Protein AF-0000000080761837 (afdb_homodimer)

Foldseek 3Di:
DDFAAWDWDFDDDDQWKTKIKTKAAAFHKHPKDFAQAKKKKAWQDFAWKWKQAPVGIDIDGDDHGDMDIDGGGGIIMITHNDNGMTMMMMIGTHDD/DDFAAWDWDFDDDDQWKTKIKTKAAAFHKHPKDFAQAKKKKAWQDFAWKWKQAPVGIDIDGDDHGDMDIDGGGGIIMITHNDNGMTMMMMIGTHDD

pLDDT: mean 97.61, std 4.88, range [64.81, 99.0]

Secondary structure (DSSP, 8-state):
-PPPBPEEEEEEESSSEEEEEEEE-TT-B--SEE--SEEEEEESS-EEEEEEETTEEEEEEE-TT--EEE-TT-EEEEE--SSS-EEEEEEEE---/-PPPBPEEEEEEESSSEEEEEEEE-TT-B--SEE--SEEEEEESS-EEEEEEETTEEEEEEE-TT--EEE-TT-EEEEE--SSS-EEEEEEEE---

Radius of gyration: 17.51 Å; Cα contacts (8 Å, |Δi|>4): 539; chains: 2; bounding box: 38×60×35 Å

Organism: Bordetella avium (strain 197N) (NCBI:txid360910)

Nearest PDB structures (foldseek):
  2fqp-assembly2_C  TM=1.002E+00  e=1.600E-16  Bordetella pertussis Tohama I
  3lag-assembly1_A  TM=9.667E-01  e=2.309E-12  Rhodopseudomonas palustris CGA009
  2dct-assembly1_A  TM=7.726E-01  e=1.242E-06  Thermus thermophilus HB8
  7x85-assembly2_C  TM=7.727E-01  e=4.221E-06  Gallus gallus
  2q30-assembly1_A  TM=7.464E-01  e=2.351E-06  Oleidesulfovibrio alaskensis G20

Structure (mmCIF, N/CA/C/O backbone):
data_AF-0000000080761837-model_v1
#
loop_
_entity.id
_entity.type
_entity.pdbx_description
1 polymer 'Cupin type-2 domain-containing protein'
#
loop_
_atom_site.group_PDB
_atom_site.id
_atom_site.type_symbol
_atom_site.label_atom_id
_atom_site.label_alt_id
_atom_site.label_comp_id
_atom_site.label_asym_id
_atom_site.label_entity_id
_atom_site.label_seq_id
_atom_site.pdbx_PDB_ins_code
_atom_site.Cartn_x
_atom_site.Cartn_y
_atom_site.Cartn_z
_at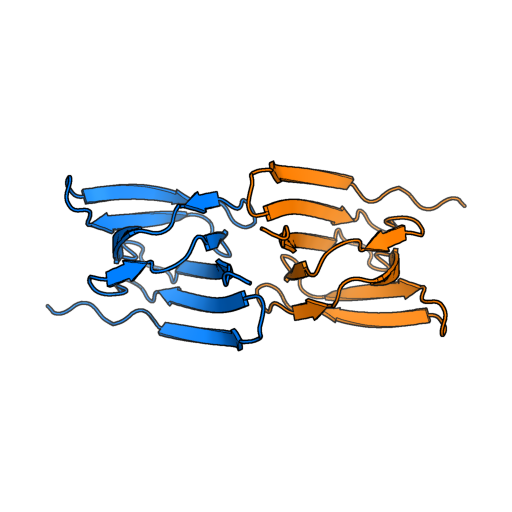om_site.occupancy
_atom_site.B_iso_or_equiv
_atom_site.auth_seq_id
_atom_site.auth_comp_id
_atom_site.auth_asym_id
_atom_site.auth_atom_id
_atom_site.pdbx_PDB_model_num
ATOM 1 N N . MET A 1 1 ? 4.805 32.656 1.783 1 65.44 1 MET A N 1
ATOM 2 C CA . MET A 1 1 ? 4.609 32.094 0.441 1 65.44 1 MET A CA 1
ATOM 3 C C . MET A 1 1 ? 3.672 30.906 0.468 1 65.44 1 MET A C 1
ATOM 5 O O . MET A 1 1 ? 3.619 30.172 1.46 1 65.44 1 MET A O 1
ATOM 9 N N . GLN A 1 2 ? 2.697 30.781 -0.424 1 89.69 2 GLN A N 1
ATOM 10 C CA . GLN A 1 2 ? 1.727 29.688 -0.453 1 89.69 2 GLN A CA 1
ATOM 11 C C . GLN A 1 2 ? 2.398 28.359 -0.8 1 89.69 2 GLN A C 1
ATOM 13 O O . GLN A 1 2 ? 3.238 28.297 -1.7 1 89.69 2 GLN A O 1
ATOM 18 N N . ARG A 1 3 ? 2.311 27.344 -0.041 1 95 3 ARG A N 1
ATOM 19 C CA . ARG A 1 3 ? 2.906 26.031 -0.315 1 95 3 ARG A CA 1
ATOM 20 C C . ARG A 1 3 ? 2.332 25.422 -1.591 1 95 3 ARG A C 1
ATOM 22 O O . ARG A 1 3 ? 1.131 25.531 -1.848 1 95 3 ARG A O 1
ATOM 29 N N . PRO A 1 4 ? 3.271 24.844 -2.387 1 97.94 4 PRO A N 1
ATOM 30 C CA . PRO A 1 4 ? 2.709 24.094 -3.512 1 97.94 4 PRO A CA 1
ATOM 31 C C . PRO A 1 4 ? 1.752 22.984 -3.066 1 97.94 4 PRO A C 1
ATOM 33 O O . PRO A 1 4 ? 1.787 22.562 -1.907 1 97.94 4 PRO A O 1
ATOM 36 N N . ALA A 1 5 ? 0.939 22.516 -3.996 1 98.62 5 ALA A N 1
ATOM 37 C CA . ALA A 1 5 ? -0.03 21.469 -3.682 1 98.62 5 ALA A CA 1
ATOM 38 C C . ALA A 1 5 ? 0.588 20.078 -3.844 1 98.62 5 ALA A C 1
ATOM 40 O O . ALA A 1 5 ? 1.343 19.828 -4.789 1 98.62 5 ALA A O 1
ATOM 41 N N . ALA A 1 6 ? 0.336 19.219 -2.877 1 98.88 6 ALA A N 1
ATOM 42 C CA . ALA A 1 6 ? 0.566 17.812 -3.143 1 98.88 6 ALA A CA 1
ATOM 43 C C . ALA A 1 6 ? -0.242 17.344 -4.348 1 98.88 6 ALA A C 1
ATOM 45 O O . ALA A 1 6 ? -1.302 17.891 -4.648 1 98.88 6 ALA A O 1
ATOM 46 N N . ILE A 1 7 ? 0.254 16.297 -5.008 1 98.88 7 ILE A N 1
ATOM 47 C CA . ILE A 1 7 ? -0.354 15.844 -6.258 1 98.88 7 ILE A CA 1
ATOM 48 C C . ILE A 1 7 ? -0.969 14.461 -6.066 1 98.88 7 ILE A C 1
ATOM 50 O O . ILE A 1 7 ? -0.25 13.47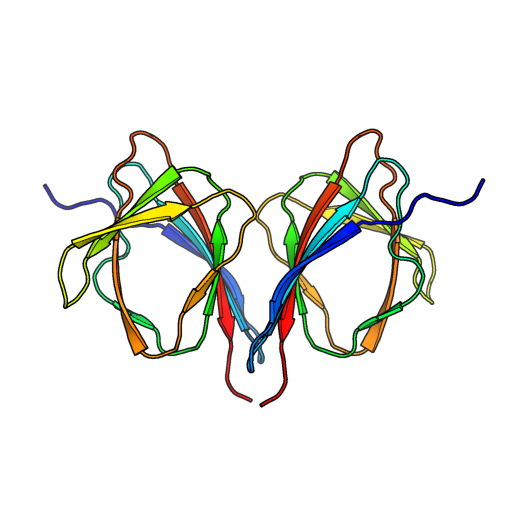7 -5.895 1 98.88 7 ILE A O 1
ATOM 54 N N . PRO A 1 8 ? -2.279 14.367 -6.043 1 98.88 8 PRO A N 1
ATOM 55 C CA . PRO A 1 8 ? -2.939 13.062 -5.969 1 98.88 8 PRO A CA 1
ATOM 56 C C . PRO A 1 8 ? -3.131 12.422 -7.34 1 98.88 8 PRO A C 1
ATOM 58 O O . PRO A 1 8 ? -3.457 13.109 -8.312 1 98.88 8 PRO A O 1
ATOM 61 N N . THR A 1 9 ? -2.846 11.195 -7.48 1 98.94 9 THR A N 1
ATOM 62 C CA . THR A 1 9 ? -3.201 10.367 -8.633 1 98.94 9 THR A CA 1
ATOM 63 C C . THR A 1 9 ? -3.992 9.141 -8.195 1 98.94 9 THR A C 1
ATOM 65 O O . THR A 1 9 ? -3.449 8.25 -7.539 1 98.94 9 THR A O 1
ATOM 68 N N . VAL A 1 10 ? -5.273 9.047 -8.578 1 98.94 10 VAL A N 1
ATOM 69 C CA . VAL A 1 10 ? -6.094 7.887 -8.258 1 98.94 10 VAL A CA 1
ATOM 70 C C . VAL A 1 10 ? -5.711 6.715 -9.156 1 98.94 10 VAL A C 1
ATOM 72 O O . VAL A 1 10 ? -5.824 6.805 -10.383 1 98.94 10 VAL A O 1
ATOM 75 N N . GLN A 1 11 ? -5.289 5.676 -8.5 1 98.94 11 GLN A N 1
ATOM 76 C CA . GLN A 1 11 ? -4.859 4.504 -9.258 1 98.94 11 GLN A CA 1
ATOM 77 C C . GLN A 1 11 ? -5.984 3.48 -9.383 1 98.94 11 GLN A C 1
ATOM 79 O O . GLN A 1 11 ? -6.074 2.764 -10.383 1 98.94 11 GLN A O 1
ATOM 84 N N . ILE A 1 12 ? -6.75 3.318 -8.336 1 98.88 12 ILE A N 1
ATOM 85 C CA . ILE A 1 12 ? -7.871 2.387 -8.281 1 98.88 12 ILE A CA 1
ATOM 86 C C . ILE A 1 12 ? -9.078 3.066 -7.645 1 98.88 12 ILE A C 1
ATOM 88 O O . ILE A 1 12 ? -8.945 3.775 -6.645 1 98.88 12 ILE A O 1
ATOM 92 N N . ASP A 1 13 ? -10.227 2.926 -8.172 1 98.81 13 ASP A N 1
ATOM 93 C CA . ASP A 1 13 ? -11.508 3.312 -7.598 1 98.81 13 ASP A CA 1
ATOM 94 C C . ASP A 1 13 ? -12.594 2.293 -7.941 1 98.81 13 ASP A C 1
ATOM 96 O O . ASP A 1 13 ? -13.133 2.307 -9.047 1 98.81 13 ASP A O 1
ATOM 100 N N . ASN A 1 14 ? -12.852 1.374 -6.961 1 97.94 14 ASN A N 1
ATOM 101 C CA . ASN A 1 14 ? -13.875 0.357 -7.164 1 97.94 14 ASN A CA 1
ATOM 102 C C . ASN A 1 14 ? -14.82 0.258 -5.969 1 97.94 14 ASN A C 1
ATOM 104 O O . ASN A 1 14 ? -14.891 1.181 -5.152 1 97.94 14 ASN A O 1
ATOM 108 N N . GLU A 1 15 ? -15.594 -0.731 -5.879 1 96.31 15 GLU A N 1
ATOM 109 C CA . GLU A 1 15 ? -16.625 -0.836 -4.852 1 96.31 15 GLU A CA 1
ATOM 110 C C . GLU A 1 15 ? -16.016 -1.033 -3.469 1 96.31 15 GLU A C 1
ATOM 112 O O . GLU A 1 15 ? -16.672 -0.796 -2.451 1 96.31 15 GLU A O 1
ATOM 117 N N . HIS A 1 16 ? -14.742 -1.367 -3.385 1 97.12 16 HIS A N 1
ATOM 118 C CA . HIS A 1 16 ? -14.164 -1.762 -2.107 1 97.12 16 HIS A CA 1
ATOM 119 C C . HIS A 1 16 ? -13.188 -0.707 -1.597 1 97.12 16 HIS A C 1
ATOM 121 O O . HIS A 1 16 ? -13.062 -0.505 -0.386 1 97.12 16 HIS A O 1
ATOM 127 N N . VAL A 1 17 ? -12.484 -0.026 -2.621 1 98.56 17 VAL A N 1
ATOM 128 C CA . VAL A 1 17 ? -11.414 0.863 -2.174 1 98.56 17 VAL A CA 1
ATOM 129 C C . VAL A 1 17 ? -11.273 2.035 -3.143 1 98.56 17 VAL A C 1
ATOM 131 O O . VAL A 1 17 ? -11.688 1.942 -4.301 1 98.56 17 VAL A O 1
ATOM 134 N N . THR A 1 18 ? -10.742 3.072 -2.676 1 98.88 18 THR A N 1
ATOM 135 C CA . THR A 1 18 ? -10.047 4.078 -3.469 1 98.88 18 THR A CA 1
ATOM 136 C C . THR A 1 18 ? -8.562 4.102 -3.125 1 98.88 18 THR A C 1
ATOM 138 O O . THR A 1 18 ? -8.188 4.238 -1.958 1 98.88 18 THR A O 1
ATOM 141 N N . VAL A 1 19 ? -7.695 3.898 -4.137 1 99 19 VAL A N 1
ATOM 142 C CA . VAL A 1 19 ? -6.25 3.912 -3.957 1 99 19 VAL A CA 1
ATOM 143 C C . VAL A 1 19 ? -5.652 5.129 -4.66 1 99 19 VAL A C 1
ATOM 145 O O . VAL A 1 19 ? -5.805 5.289 -5.875 1 99 19 VAL A O 1
ATOM 148 N N . THR A 1 20 ? -4.973 5.961 -3.912 1 99 20 THR A N 1
ATOM 149 C CA . THR A 1 20 ? -4.422 7.207 -4.434 1 99 20 THR A CA 1
ATOM 150 C C . THR A 1 20 ? -2.928 7.301 -4.141 1 99 20 THR A C 1
ATOM 152 O O . THR A 1 20 ? -2.496 7.09 -3.006 1 99 20 THR A O 1
ATOM 155 N N . GLU A 1 21 ? -2.113 7.5 -5.152 1 99 21 GLU A N 1
ATOM 156 C CA . GLU A 1 21 ? -0.735 7.93 -4.93 1 99 21 GLU A CA 1
ATOM 157 C C . GLU A 1 21 ? -0.66 9.43 -4.652 1 99 21 GLU A C 1
ATOM 159 O O . GLU A 1 21 ? -1.221 10.227 -5.402 1 99 21 GLU A O 1
ATOM 164 N N . TRP A 1 22 ? -0.032 9.789 -3.576 1 98.94 22 TRP A N 1
ATOM 165 C CA . TRP A 1 22 ? 0.23 11.188 -3.24 1 98.94 22 TRP A CA 1
ATOM 166 C C . TRP A 1 22 ? 1.712 11.516 -3.391 1 98.94 22 TRP A C 1
ATOM 168 O O . TRP A 1 22 ? 2.562 10.867 -2.771 1 98.94 22 TRP A O 1
ATOM 178 N N . ARG A 1 23 ? 2.012 12.438 -4.199 1 98.94 23 ARG A N 1
ATOM 179 C CA . ARG A 1 23 ? 3.365 12.961 -4.348 1 98.94 23 ARG A CA 1
ATOM 180 C C . ARG A 1 23 ? 3.467 14.375 -3.781 1 98.94 23 ARG A C 1
ATOM 182 O O . ARG A 1 23 ? 2.641 15.234 -4.094 1 98.94 23 ARG A O 1
ATOM 189 N N . PHE A 1 24 ? 4.383 14.57 -2.955 1 98.88 24 PHE A N 1
ATOM 190 C CA . PHE A 1 24 ? 4.656 15.867 -2.34 1 98.88 24 PHE A CA 1
ATOM 191 C C . PHE A 1 24 ? 5.984 16.438 -2.83 1 98.88 24 PHE A C 1
ATOM 193 O O . PHE A 1 24 ? 7.047 16.062 -2.326 1 98.88 24 PHE A O 1
ATOM 200 N N . PRO A 1 25 ? 5.953 17.312 -3.867 1 98.75 25 PRO A N 1
ATOM 201 C CA . PRO A 1 25 ? 7.188 18.062 -4.094 1 98.75 25 PRO A CA 1
ATOM 202 C C . PRO A 1 25 ? 7.691 18.766 -2.828 1 98.75 25 PRO A C 1
ATOM 204 O O . PRO A 1 25 ? 6.965 18.844 -1.837 1 98.75 25 PRO A O 1
ATOM 207 N N . PRO A 1 26 ? 8.992 19.172 -2.846 1 98.62 26 PRO A N 1
ATOM 208 C CA . PRO A 1 26 ? 9.5 19.875 -1.666 1 98.62 26 PRO A CA 1
ATOM 209 C C . PRO A 1 26 ? 8.602 21.031 -1.229 1 98.62 26 PRO A C 1
ATOM 211 O O . PRO A 1 26 ? 8.25 21.891 -2.045 1 98.62 26 PRO A O 1
ATOM 214 N N . GLY A 1 27 ? 8.156 20.953 0.004 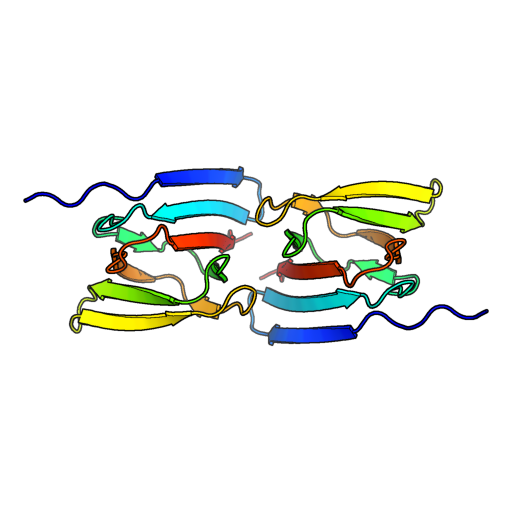1 98.56 27 GLY A N 1
ATOM 215 C CA . GLY A 1 27 ? 7.367 22.031 0.58 1 98.56 27 GLY A CA 1
ATOM 216 C C . GLY A 1 27 ? 5.879 21.875 0.333 1 98.56 27 GLY A C 1
ATOM 217 O O . GLY A 1 27 ? 5.074 22.641 0.872 1 98.56 27 GLY A O 1
ATOM 218 N N . ALA A 1 28 ? 5.461 20.859 -0.439 1 98.88 28 ALA A N 1
ATOM 219 C CA . ALA A 1 28 ? 4.066 20.734 -0.848 1 98.88 28 ALA A CA 1
ATOM 220 C C . ALA A 1 28 ? 3.199 20.25 0.31 1 98.88 28 ALA A C 1
ATOM 222 O O . ALA A 1 28 ? 3.703 19.641 1.257 1 98.88 28 ALA A O 1
ATOM 223 N N . GLU A 1 29 ? 1.925 20.484 0.162 1 98.88 29 GLU A N 1
ATOM 224 C CA . GLU A 1 29 ? 0.975 20.094 1.199 1 98.88 29 GLU A CA 1
ATOM 225 C C . GLU A 1 29 ? -0.333 19.594 0.59 1 98.88 29 GLU A C 1
ATOM 227 O O . GLU A 1 29 ? -0.631 19.875 -0.572 1 98.88 29 GLU A O 1
ATOM 232 N N . THR A 1 30 ? -1.196 18.875 1.378 1 98.75 30 THR A N 1
ATOM 233 C CA . THR A 1 30 ? -2.506 18.406 0.935 1 98.75 30 THR A CA 1
ATOM 234 C C . THR A 1 30 ? -3.551 19.516 1.082 1 98.75 30 THR A C 1
ATOM 236 O O . THR A 1 30 ? -4.602 19.469 0.441 1 98.75 30 THR A O 1
ATOM 239 N N . GLY A 1 31 ? -3.232 20.516 1.956 1 98.44 31 GLY A N 1
ATOM 240 C CA . GLY A 1 31 ? -4.305 21.344 2.494 1 98.44 31 GLY A CA 1
ATOM 241 C C . GLY A 1 31 ? -5.145 20.625 3.533 1 98.44 31 GLY A C 1
ATOM 242 O O . GLY A 1 31 ? -5.16 19.391 3.58 1 98.44 31 GLY A O 1
ATOM 243 N N . TRP A 1 32 ? -5.793 21.406 4.395 1 98.5 32 TRP A N 1
ATOM 244 C CA . TRP A 1 32 ? -6.629 20.828 5.445 1 98.5 32 TRP A CA 1
ATOM 245 C C . TRP A 1 32 ? -7.758 20 4.844 1 98.5 32 TRP A C 1
ATOM 247 O O . TRP A 1 32 ? -8.438 20.438 3.916 1 98.5 32 TRP A O 1
ATOM 257 N N . HIS A 1 33 ? -7.965 18.812 5.402 1 98.56 33 HIS A N 1
ATOM 258 C CA . HIS A 1 33 ? -9.039 17.922 4.984 1 98.56 33 HIS A CA 1
ATOM 259 C C . HIS A 1 33 ? -9.391 16.938 6.09 1 98.56 33 HIS A C 1
ATOM 261 O O . HIS A 1 33 ? -8.672 16.828 7.082 1 98.56 33 HIS A O 1
ATOM 267 N N . ARG A 1 34 ? -10.547 16.25 5.887 1 98.56 34 ARG A N 1
ATOM 268 C CA . ARG A 1 34 ? -11.016 15.195 6.781 1 98.56 34 ARG A CA 1
ATOM 269 C C . ARG A 1 34 ? -11.219 13.883 6.027 1 98.56 34 ARG A C 1
ATOM 271 O O . ARG A 1 34 ? -11.812 13.867 4.953 1 98.56 34 ARG A O 1
ATOM 278 N N . HIS A 1 35 ? -10.664 12.766 6.66 1 98.38 35 HIS A N 1
ATOM 279 C CA . HIS A 1 35 ? -10.836 11.453 6.047 1 98.38 35 HIS A CA 1
ATOM 280 C C . HIS A 1 35 ? -12.219 10.883 6.34 1 98.38 35 HIS A C 1
ATOM 282 O O . HIS A 1 35 ? -12.594 10.727 7.504 1 98.38 35 HIS A O 1
ATOM 288 N N . GLY A 1 36 ? -12.859 10.5 5.316 1 97.94 36 GLY A N 1
ATOM 289 C CA . GLY A 1 36 ? -14.211 9.992 5.453 1 97.94 36 GLY A CA 1
ATOM 290 C C . GLY A 1 36 ? -14.273 8.477 5.574 1 97.94 36 GLY A C 1
ATOM 291 O O . GLY A 1 36 ? -15.352 7.902 5.691 1 97.94 36 GLY A O 1
ATOM 292 N N . MET A 1 37 ? -13.164 7.781 5.531 1 97.88 37 MET A N 1
ATOM 293 C CA . MET A 1 37 ? -13.047 6.328 5.562 1 97.88 37 MET A CA 1
ATOM 294 C C . MET A 1 37 ? -11.828 5.898 6.363 1 97.88 37 MET A C 1
ATOM 296 O O . MET A 1 37 ? -10.883 6.672 6.527 1 97.88 37 MET A O 1
ATOM 300 N N . HIS A 1 38 ? -11.938 4.691 6.918 1 98.06 38 HIS A N 1
ATOM 301 C CA . HIS A 1 38 ? -10.703 4.062 7.359 1 98.06 38 HIS A CA 1
ATOM 302 C C . HIS A 1 38 ? -9.695 3.963 6.219 1 98.06 38 HIS A C 1
ATOM 304 O O . HIS A 1 38 ? -10.078 3.773 5.062 1 98.06 38 HIS A O 1
ATOM 310 N N . TYR A 1 39 ? -8.352 4.125 6.562 1 98.75 39 TYR A N 1
ATOM 311 C CA . TYR A 1 39 ? -7.418 4.07 5.445 1 98.75 39 TYR A CA 1
ATOM 312 C C . TYR A 1 39 ? -6.07 3.521 5.891 1 98.75 39 TYR A C 1
ATOM 314 O O . TYR A 1 39 ? -5.738 3.557 7.078 1 98.75 39 TYR A O 1
ATOM 322 N N . VAL A 1 40 ? -5.367 2.977 4.996 1 98.94 40 VAL A N 1
ATOM 323 C CA . VAL A 1 40 ? -4 2.49 5.129 1 98.94 40 VAL A CA 1
ATOM 324 C C . VAL A 1 40 ? -3.064 3.342 4.273 1 98.94 40 VAL A C 1
ATOM 326 O O . VAL A 1 40 ? -3.404 3.703 3.143 1 98.94 40 VAL A O 1
ATOM 329 N N . VAL A 1 41 ? -1.893 3.715 4.793 1 98.94 41 VAL A N 1
ATOM 330 C CA . VAL A 1 41 ? -0.86 4.402 4.027 1 98.94 41 VAL A CA 1
ATOM 331 C C . VAL A 1 41 ? 0.364 3.502 3.881 1 98.94 41 VAL A C 1
ATOM 333 O O . VAL A 1 41 ? 0.812 2.891 4.855 1 98.94 41 VAL A O 1
ATOM 336 N N . VAL A 1 42 ? 0.804 3.354 2.686 1 99 42 VAL A N 1
ATOM 337 C CA . VAL A 1 42 ? 2.057 2.658 2.406 1 99 42 VAL A CA 1
ATOM 338 C C . VAL A 1 42 ? 3.094 3.65 1.888 1 99 42 VAL A C 1
ATOM 340 O O . VAL A 1 42 ? 3.062 4.035 0.717 1 99 42 VAL A O 1
ATOM 343 N N . PRO A 1 43 ? 4.059 4.027 2.715 1 99 43 PRO A N 1
ATOM 344 C CA . PRO A 1 43 ? 5.086 4.977 2.27 1 99 43 PRO A CA 1
ATOM 345 C C . PRO A 1 43 ? 5.957 4.414 1.146 1 99 43 PRO A C 1
ATOM 347 O O . PRO A 1 43 ? 6.324 3.238 1.175 1 99 43 PRO A O 1
ATOM 350 N N . GLN A 1 44 ? 6.242 5.23 0.14 1 98.94 44 GLN A N 1
ATOM 351 C CA . GLN A 1 44 ? 7.164 4.902 -0.941 1 98.94 44 GLN A CA 1
ATOM 352 C C . GLN A 1 44 ? 8.484 5.648 -0.782 1 98.94 44 GLN A C 1
ATOM 354 O O . GLN A 1 44 ? 9.422 5.441 -1.56 1 98.94 44 GLN A O 1
ATOM 359 N N . THR A 1 45 ? 8.555 6.523 0.078 1 98.81 45 THR A N 1
ATOM 360 C CA . THR A 1 45 ? 9.734 7.285 0.474 1 98.81 45 THR A CA 1
ATOM 361 C C . THR A 1 45 ? 9.977 7.168 1.977 1 98.81 45 THR A C 1
ATOM 363 O O . THR A 1 45 ? 9.031 7.223 2.77 1 98.81 45 THR A O 1
ATOM 366 N N . THR A 1 46 ? 11.266 6.938 2.369 1 98.81 46 THR A N 1
ATOM 367 C CA . THR A 1 46 ? 11.633 7.016 3.777 1 98.81 46 THR A CA 1
ATOM 368 C C . THR A 1 46 ? 12 8.445 4.164 1 98.81 46 THR A C 1
ATOM 370 O O . THR A 1 46 ? 12.781 9.102 3.475 1 98.81 46 THR A O 1
ATOM 373 N N . GLY A 1 47 ? 11.391 8.961 5.164 1 98.44 47 GLY A N 1
ATOM 374 C CA . GLY A 1 47 ? 11.625 10.32 5.613 1 98.44 47 GLY A CA 1
ATOM 375 C C . GLY A 1 47 ? 10.508 10.859 6.488 1 98.44 47 GLY A C 1
ATOM 376 O O . GLY A 1 47 ? 9.68 10.102 6.996 1 98.44 47 GLY A O 1
ATOM 377 N N . LYS A 1 48 ? 10.531 12.133 6.68 1 98.5 48 LYS A N 1
ATOM 378 C CA . LYS A 1 48 ? 9.578 12.758 7.598 1 98.5 48 LYS A CA 1
ATOM 379 C C . LYS A 1 48 ? 8.516 13.547 6.844 1 98.5 48 LYS A C 1
ATOM 381 O O . LYS A 1 48 ? 8.797 14.133 5.797 1 98.5 48 LYS A O 1
ATOM 386 N N . LEU A 1 49 ? 7.355 13.562 7.395 1 98.88 49 LEU A N 1
ATOM 387 C CA . LEU A 1 49 ? 6.289 14.5 7.043 1 98.88 49 LEU A CA 1
ATOM 388 C C . LEU A 1 49 ? 5.859 15.312 8.258 1 98.88 49 LEU A C 1
ATOM 390 O O . LEU A 1 49 ? 6.02 14.867 9.398 1 98.88 49 LEU A O 1
ATOM 394 N N . LEU A 1 50 ? 5.438 16.5 7.988 1 98.81 50 LEU A N 1
ATOM 395 C CA . LEU A 1 50 ? 4.801 17.312 9.016 1 98.81 50 LEU A CA 1
ATOM 396 C C . LEU A 1 50 ? 3.281 17.234 8.906 1 98.81 50 LEU A C 1
ATOM 398 O O . LEU A 1 50 ? 2.732 17.328 7.805 1 98.81 50 LEU A O 1
ATOM 402 N N . LEU A 1 51 ? 2.639 17 10.023 1 98.75 51 LEU A N 1
ATOM 403 C CA . LEU A 1 51 ? 1.182 16.984 10.078 1 98.75 51 LEU A CA 1
ATOM 404 C C . LEU A 1 51 ? 0.648 18.141 10.914 1 98.75 51 LEU A C 1
ATOM 406 O O . LEU A 1 51 ? 0.943 18.234 12.109 1 98.75 51 LEU A O 1
ATOM 410 N N . ASP A 1 52 ? -0.115 19.031 10.312 1 98.62 52 ASP A N 1
ATOM 411 C CA . ASP A 1 52 ? -0.953 19.953 11.078 1 98.62 52 ASP A CA 1
ATOM 412 C C . ASP A 1 52 ? -2.254 19.281 11.508 1 98.62 52 ASP A C 1
ATOM 414 O O . ASP A 1 52 ? -3.033 18.828 10.664 1 98.62 52 ASP A O 1
ATOM 418 N N . THR A 1 53 ? -2.408 19.188 12.828 1 98.44 53 THR A N 1
ATOM 419 C CA . THR A 1 53 ? -3.605 18.562 13.383 1 98.44 53 THR A CA 1
ATOM 420 C C . THR A 1 53 ? -4.34 19.531 14.305 1 98.44 53 THR A C 1
ATOM 422 O O . THR A 1 53 ? -3.793 20.578 14.68 1 98.44 53 THR A O 1
ATOM 425 N N . PRO A 1 54 ? -5.641 19.219 14.695 1 97.94 54 PRO A N 1
ATOM 426 C CA . PRO A 1 54 ? -6.348 20.078 15.648 1 97.94 54 PRO A CA 1
ATOM 427 C C . PRO A 1 54 ? -5.605 20.219 16.969 1 97.94 54 PRO A C 1
ATOM 429 O O . PRO A 1 54 ? -5.742 21.25 17.656 1 97.94 54 PRO A O 1
ATOM 432 N N . GLU A 1 55 ? -4.762 19.312 17.297 1 97.62 55 GLU A N 1
ATOM 433 C CA . GLU A 1 55 ? -4.035 19.328 18.562 1 97.62 55 GLU A CA 1
ATOM 434 C C . GLU A 1 55 ? -2.67 19.984 18.406 1 97.62 55 GLU A C 1
ATOM 436 O O . GLU A 1 55 ? -1.944 20.156 19.391 1 97.62 55 GLU A O 1
ATOM 441 N N . GLY A 1 56 ? -2.268 20.375 17.234 1 98.25 56 GLY A N 1
ATOM 442 C CA . GLY A 1 56 ? -0.969 20.969 16.953 1 98.25 56 GLY A CA 1
ATOM 443 C C . GLY A 1 56 ? -0.199 20.234 15.867 1 98.25 56 GLY A C 1
ATOM 444 O O . GLY A 1 56 ? -0.683 19.25 15.312 1 98.25 56 GLY A O 1
ATOM 445 N N . GLN A 1 57 ? 0.907 20.781 15.609 1 98.19 57 GLN A N 1
ATOM 446 C CA . GLN A 1 57 ? 1.749 20.203 14.57 1 98.19 57 GLN A CA 1
ATOM 447 C C . GLN A 1 57 ? 2.627 19.094 15.133 1 98.19 57 GLN A C 1
ATOM 449 O O . GLN A 1 57 ? 3.201 19.234 16.219 1 98.19 57 GLN A O 1
ATOM 454 N N . ARG A 1 58 ? 2.783 17.969 14.383 1 97.75 58 ARG A N 1
ATOM 455 C CA . ARG A 1 58 ? 3.701 16.906 14.773 1 97.75 58 ARG A CA 1
ATOM 456 C C . ARG A 1 58 ? 4.43 16.328 13.562 1 97.75 58 ARG A C 1
ATOM 458 O O . ARG A 1 58 ? 3.973 16.5 12.43 1 97.75 58 ARG A O 1
ATOM 465 N N . GLU A 1 59 ? 5.527 15.688 13.906 1 98.25 59 GLU A N 1
ATOM 466 C CA . GLU A 1 59 ? 6.293 15.008 12.867 1 98.25 59 GLU A CA 1
ATOM 467 C C . GLU A 1 59 ? 5.926 13.523 12.789 1 98.25 59 GLU A C 1
ATOM 469 O O . GLU A 1 59 ? 5.719 12.883 13.82 1 98.25 59 GLU A O 1
ATOM 474 N N . SER A 1 60 ? 5.832 13.039 11.602 1 98.38 60 SER A N 1
ATOM 475 C CA . SER A 1 60 ? 5.613 11.617 11.344 1 98.38 60 SER A CA 1
ATOM 476 C C . SER A 1 60 ? 6.762 11.016 10.547 1 98.38 60 SER A C 1
ATOM 478 O O . SER A 1 60 ? 6.922 11.305 9.359 1 98.38 60 SER A O 1
ATOM 480 N N . GLN A 1 61 ? 7.598 10.195 11.211 1 98.62 61 GLN A N 1
ATOM 481 C CA . GLN A 1 61 ? 8.664 9.492 10.516 1 98.62 61 GLN A CA 1
ATOM 482 C C . GLN A 1 61 ? 8.148 8.211 9.859 1 98.62 61 GLN A C 1
ATOM 484 O O . GLN A 1 61 ? 7.602 7.34 10.539 1 98.62 61 GLN A O 1
ATOM 489 N N . LEU A 1 62 ? 8.367 8.156 8.547 1 98.81 62 LEU A N 1
ATOM 490 C CA . LEU A 1 62 ? 7.828 7.031 7.801 1 98.81 62 LEU A CA 1
ATOM 491 C C . LEU A 1 62 ? 8.938 6.27 7.086 1 98.81 62 LEU A C 1
ATOM 493 O O . LEU A 1 62 ? 9.961 6.852 6.719 1 98.81 62 LEU A O 1
ATOM 497 N N . THR A 1 63 ? 8.758 5.039 6.965 1 98.88 63 THR A N 1
ATOM 498 C CA . THR A 1 63 ? 9.703 4.148 6.309 1 98.88 63 THR A CA 1
ATOM 499 C C . THR A 1 63 ? 9.07 3.469 5.102 1 98.88 63 THR A C 1
ATOM 501 O O . THR A 1 63 ? 7.945 2.967 5.184 1 98.88 63 THR A O 1
ATOM 504 N N . THR A 1 64 ? 9.828 3.516 3.953 1 98.88 64 THR A N 1
ATOM 505 C CA . THR A 1 64 ? 9.359 2.875 2.73 1 98.88 64 THR A CA 1
ATOM 506 C C . THR A 1 64 ? 8.891 1.45 3.012 1 98.88 64 THR A C 1
ATOM 508 O O . THR A 1 64 ? 9.602 0.669 3.645 1 98.88 64 THR A O 1
ATOM 511 N N . GLY A 1 65 ? 7.637 1.149 2.645 1 98.88 65 GLY A N 1
ATOM 512 C CA . GLY A 1 65 ? 7.109 -0.204 2.689 1 98.88 65 GLY A CA 1
ATOM 513 C C . GLY A 1 65 ? 6.516 -0.57 4.035 1 98.88 65 GLY A C 1
ATOM 514 O O . GLY A 1 65 ? 5.898 -1.628 4.184 1 98.88 65 GLY A O 1
ATOM 515 N N . ILE A 1 66 ? 6.727 0.25 5.059 1 98.94 66 ILE A N 1
ATOM 516 C CA . ILE A 1 66 ? 6.117 -0.004 6.359 1 98.94 66 ILE A CA 1
ATOM 517 C C . ILE A 1 66 ? 4.797 0.753 6.465 1 98.94 66 ILE A C 1
ATOM 519 O O . ILE A 1 66 ? 4.785 1.974 6.645 1 98.94 66 ILE A O 1
ATOM 523 N N . ALA A 1 67 ? 3.727 -0.013 6.445 1 98.94 67 ALA A N 1
ATOM 524 C CA . ALA A 1 67 ? 2.385 0.562 6.387 1 98.94 67 ALA A CA 1
ATOM 525 C C . ALA A 1 67 ? 1.923 1.021 7.77 1 98.94 67 ALA A C 1
ATOM 527 O O . ALA A 1 67 ? 2.393 0.51 8.789 1 98.94 67 ALA A O 1
ATOM 528 N N . TYR A 1 68 ? 1.039 2.006 7.77 1 98.88 68 TYR A N 1
ATOM 529 C CA . TYR A 1 68 ? 0.297 2.361 8.977 1 98.88 68 TYR A CA 1
ATOM 530 C C . TYR A 1 68 ? -1.162 2.658 8.648 1 98.88 68 TYR A C 1
ATOM 532 O O . TYR A 1 68 ? -1.526 2.801 7.48 1 98.88 68 TYR A O 1
ATOM 540 N N . THR A 1 69 ? -2.053 2.668 9.633 1 98.75 69 THR A N 1
ATOM 541 C CA . THR A 1 69 ? -3.479 2.891 9.422 1 98.75 69 THR A CA 1
ATOM 542 C C . THR A 1 69 ? -3.998 3.977 10.367 1 98.75 69 THR A C 1
ATOM 544 O O . THR A 1 69 ? -3.393 4.246 11.406 1 98.75 69 THR A O 1
ATOM 547 N N . ARG A 1 70 ? -5.012 4.641 9.922 1 97.81 70 ARG A N 1
ATOM 548 C CA . ARG A 1 70 ? -5.73 5.625 10.727 1 97.81 70 ARG A CA 1
ATOM 549 C C . ARG A 1 70 ? -7.238 5.473 10.555 1 97.81 70 ARG A C 1
ATOM 551 O O . ARG A 1 70 ? -7.707 4.992 9.523 1 97.81 70 ARG A O 1
ATOM 558 N N . PRO A 1 71 ? -7.938 5.863 11.539 1 97.62 71 PRO A N 1
ATOM 559 C CA . PRO A 1 71 ? -9.391 5.688 11.477 1 97.62 71 PRO A CA 1
ATOM 560 C C . PRO A 1 71 ? -10.086 6.777 10.656 1 97.62 71 PRO A C 1
ATOM 562 O O . PRO A 1 71 ? -9.492 7.824 10.391 1 97.62 71 PRO A O 1
ATOM 565 N N . GLU A 1 72 ? -11.305 6.449 10.273 1 97.56 72 GLU A N 1
ATOM 566 C CA . GLU A 1 72 ? -12.211 7.469 9.742 1 97.56 72 GLU A CA 1
ATOM 567 C C . GLU A 1 72 ? -12.297 8.664 10.688 1 97.56 72 GLU A C 1
ATOM 569 O O . GLU A 1 72 ? -12.281 8.508 11.906 1 97.56 72 GLU A O 1
ATOM 574 N N . GLY A 1 73 ? -12.359 9.891 10.102 1 98.19 73 GLY A N 1
ATOM 575 C CA . GLY A 1 73 ? -12.578 11.094 10.891 1 98.19 73 GLY A CA 1
ATOM 576 C C . GLY A 1 73 ? -11.32 11.914 11.102 1 98.19 73 GLY A C 1
ATOM 577 O O . GLY A 1 73 ? -11.383 13.078 11.5 1 98.19 73 GLY A O 1
ATOM 578 N N . VAL A 1 74 ? -10.156 11.336 10.852 1 98.19 74 VAL A N 1
ATOM 579 C CA . VAL A 1 74 ? -8.898 12.055 11.016 1 98.19 74 VAL A CA 1
ATOM 580 C C . VAL A 1 74 ? -8.938 13.352 10.203 1 98.19 74 VAL A C 1
ATOM 582 O O . VAL A 1 74 ? -9.375 13.352 9.047 1 98.19 74 VAL A O 1
ATOM 585 N N . GLU A 1 75 ? -8.586 14.422 10.805 1 98.56 75 GLU A N 1
ATOM 586 C CA . GLU A 1 75 ? -8.477 15.734 10.18 1 98.56 75 GLU A CA 1
ATOM 587 C C . GLU A 1 75 ? -7.059 16.281 10.289 1 98.56 75 GLU A C 1
ATOM 589 O O . GLU A 1 75 ? -6.5 16.359 11.383 1 98.56 75 GLU A O 1
ATOM 594 N N . HIS A 1 76 ? -6.484 16.672 9.086 1 98.81 76 HIS A N 1
ATOM 595 C CA . HIS A 1 76 ? -5.113 17.172 9.141 1 98.81 76 HIS A CA 1
ATOM 596 C C . HIS A 1 76 ? -4.723 17.844 7.828 1 98.81 76 HIS A C 1
ATOM 598 O O . HIS A 1 76 ? -5.469 17.781 6.848 1 98.81 76 HIS A O 1
ATOM 604 N N . ASN A 1 77 ? -3.699 18.578 7.879 1 98.81 77 ASN A N 1
ATOM 605 C CA . ASN A 1 77 ? -2.879 18.969 6.738 1 98.81 77 ASN A CA 1
ATOM 606 C C . ASN A 1 77 ? -1.529 18.25 6.75 1 98.81 77 ASN A C 1
ATOM 608 O O . ASN A 1 77 ? -0.836 18.234 7.766 1 98.81 77 ASN A O 1
ATOM 612 N N . VAL A 1 78 ? -1.139 17.594 5.703 1 98.94 78 VAL A N 1
ATOM 613 C CA . VAL A 1 78 ? 0.127 16.875 5.578 1 98.94 78 VAL A CA 1
ATOM 614 C C . VAL A 1 78 ? 1.105 17.703 4.746 1 98.94 78 VAL A C 1
ATOM 616 O O . VAL A 1 78 ? 0.77 18.156 3.648 1 98.94 78 VAL A O 1
ATOM 619 N N . ILE A 1 79 ? 2.312 17.891 5.203 1 98.88 79 ILE A N 1
ATOM 620 C CA . ILE A 1 79 ? 3.295 18.766 4.574 1 98.88 79 ILE A CA 1
ATOM 621 C C . ILE A 1 79 ? 4.617 18.031 4.41 1 98.88 79 ILE A C 1
ATOM 623 O O . ILE A 1 79 ? 5.074 17.344 5.332 1 98.88 79 ILE A O 1
ATOM 627 N N . ASN A 1 80 ? 5.281 18.188 3.199 1 98.88 80 ASN A N 1
ATOM 628 C CA . ASN A 1 80 ? 6.641 17.703 2.996 1 98.88 80 ASN A CA 1
ATOM 629 C C . ASN A 1 80 ? 7.676 18.766 3.357 1 98.88 80 ASN A C 1
ATOM 631 O O . ASN A 1 80 ? 7.887 19.719 2.6 1 98.88 80 ASN A O 1
ATOM 635 N N . PRO A 1 81 ? 8.297 18.578 4.469 1 98.5 81 PRO A N 1
ATOM 636 C CA . PRO A 1 81 ? 9.273 19.594 4.855 1 98.5 81 PRO A CA 1
ATOM 637 C C . PRO A 1 81 ? 10.648 19.359 4.25 1 98.5 81 PRO A C 1
ATOM 639 O O . PRO A 1 81 ? 11.602 20.078 4.562 1 98.5 81 PRO A O 1
ATOM 642 N N . ASN A 1 82 ? 10.797 18.312 3.471 1 98.25 82 ASN A N 1
ATOM 643 C CA . ASN A 1 82 ? 12.102 17.891 2.963 1 98.25 82 ASN A CA 1
ATOM 644 C C . ASN A 1 82 ? 12.484 18.672 1.705 1 98.25 82 ASN A C 1
ATOM 646 O O . ASN A 1 82 ? 11.641 19.344 1.102 1 98.25 82 ASN A O 1
ATOM 650 N N . ASP A 1 83 ? 13.727 18.484 1.326 1 98.19 83 ASP A N 1
ATOM 651 C CA . ASP A 1 83 ? 14.227 19.125 0.109 1 98.19 83 ASP A CA 1
ATOM 652 C C . ASP A 1 83 ? 14.055 18.203 -1.1 1 98.19 83 ASP A C 1
ATOM 654 O O . ASP A 1 83 ? 14.406 18.578 -2.221 1 98.19 83 ASP A O 1
ATOM 658 N N . THR A 1 84 ? 13.516 17 -0.88 1 98.69 84 THR A N 1
ATOM 659 C CA . THR A 1 84 ? 13.219 16.047 -1.941 1 98.69 84 THR A CA 1
ATOM 660 C C . THR A 1 84 ? 11.75 15.625 -1.893 1 98.69 84 THR A C 1
ATOM 662 O O . THR A 1 84 ? 11.07 15.836 -0.886 1 98.69 84 THR A O 1
ATOM 665 N N . GLU A 1 85 ? 11.297 15.086 -2.941 1 98.81 85 GLU A N 1
ATOM 666 C CA . GLU A 1 85 ? 9.906 14.648 -3.023 1 98.81 85 GLU A CA 1
ATOM 667 C C . GLU A 1 85 ? 9.625 13.523 -2.027 1 98.81 85 GLU A C 1
ATOM 669 O O . GLU A 1 85 ? 10.484 12.688 -1.769 1 98.81 85 GLU A O 1
ATOM 674 N N . PHE A 1 86 ? 8.5 13.531 -1.462 1 98.94 86 PHE A N 1
ATOM 675 C CA . PHE A 1 86 ? 7.973 12.445 -0.635 1 98.94 86 PHE A CA 1
ATOM 676 C C . PHE A 1 86 ? 6.758 11.805 -1.292 1 98.94 86 PHE A C 1
ATOM 678 O O . PHE A 1 86 ? 5.895 12.508 -1.825 1 98.94 86 PHE A O 1
ATOM 685 N N . VAL A 1 87 ? 6.684 10.453 -1.335 1 98.94 87 VAL A N 1
ATOM 686 C CA . VAL A 1 87 ? 5.602 9.75 -2.012 1 98.94 87 VAL A CA 1
ATOM 687 C C . VAL A 1 87 ? 5.012 8.688 -1.083 1 98.94 87 VAL A C 1
ATOM 689 O O . VAL A 1 87 ? 5.75 7.984 -0.387 1 98.94 87 VAL A O 1
ATOM 692 N N . PHE A 1 88 ? 3.73 8.609 -1.015 1 98.94 88 PHE A N 1
ATOM 693 C CA . PHE A 1 88 ? 3.098 7.441 -0.411 1 98.94 88 PHE A CA 1
ATOM 694 C C . PHE A 1 88 ? 1.849 7.043 -1.188 1 98.94 88 PHE A C 1
ATOM 696 O O . PHE A 1 88 ? 1.346 7.812 -2.006 1 98.94 88 PHE A O 1
ATOM 703 N N . VAL A 1 89 ? 1.402 5.812 -1.038 1 99 89 VAL A N 1
ATOM 704 C CA . VAL A 1 89 ? 0.139 5.301 -1.558 1 99 89 VAL A CA 1
ATOM 705 C C . VAL A 1 89 ? -0.866 5.148 -0.418 1 99 89 VAL A C 1
ATOM 707 O O . VAL A 1 89 ? -0.535 4.617 0.644 1 99 89 VAL A O 1
ATOM 710 N N . GLU A 1 90 ? -2.01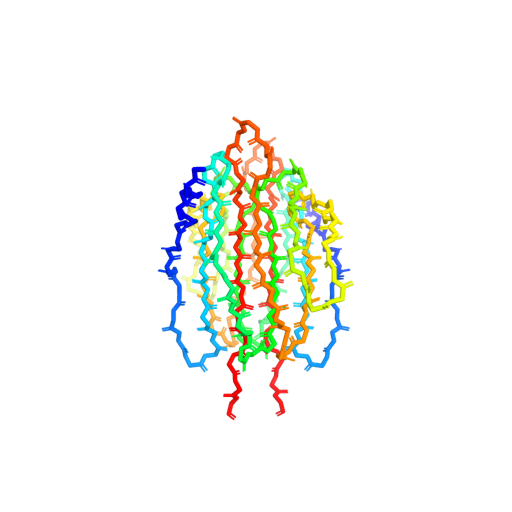4 5.707 -0.585 1 99 90 GLU A N 1
ATOM 711 C CA . GLU A 1 90 ? -3.078 5.652 0.411 1 99 90 GLU A CA 1
ATOM 712 C C . GLU A 1 90 ? -4.242 4.789 -0.072 1 99 90 GLU A C 1
ATOM 714 O O . GLU A 1 90 ? -4.723 4.957 -1.195 1 99 90 GLU A O 1
ATOM 719 N N . ILE A 1 91 ? -4.668 3.834 0.755 1 98.94 91 ILE A N 1
ATOM 720 C CA . ILE A 1 91 ? -5.801 2.965 0.464 1 98.94 91 ILE A CA 1
ATOM 721 C C . ILE A 1 91 ? -6.965 3.307 1.392 1 98.94 91 ILE A C 1
ATOM 723 O O . ILE A 1 91 ? -6.914 3.027 2.592 1 98.94 91 ILE A O 1
ATOM 727 N N . GLU A 1 92 ? -7.965 3.939 0.876 1 98.81 92 GLU A N 1
ATOM 728 C CA . GLU A 1 92 ? -9.195 4.207 1.62 1 98.81 92 GLU A CA 1
ATOM 729 C C . GLU A 1 92 ? -10.188 3.055 1.478 1 98.81 92 GLU A C 1
ATOM 731 O O . GLU A 1 92 ? -10.477 2.613 0.364 1 98.81 92 GLU A O 1
ATOM 736 N N . ILE A 1 93 ? -10.672 2.578 2.586 1 98.38 93 ILE A N 1
ATOM 737 C CA . ILE A 1 93 ? -11.5 1.377 2.627 1 98.38 93 ILE A CA 1
ATOM 738 C C . ILE A 1 93 ? -12.977 1.766 2.602 1 98.38 93 ILE A C 1
ATOM 740 O O . ILE A 1 93 ? -13.484 2.352 3.559 1 98.38 93 ILE A O 1
ATOM 744 N N . LYS A 1 94 ? -13.594 1.36 1.481 1 96.75 94 LYS A N 1
ATOM 745 C CA . LYS A 1 94 ? -15.008 1.698 1.361 1 96.75 94 LYS A CA 1
ATOM 746 C C . LYS A 1 94 ? -15.875 0.757 2.197 1 96.75 94 LYS A C 1
ATOM 748 O O . LYS A 1 94 ? -15.547 -0.423 2.344 1 96.75 94 LYS A O 1
ATOM 753 N N . LYS A 1 95 ? -16.859 1.283 2.754 1 85.06 95 LYS A N 1
ATOM 754 C CA . LYS A 1 95 ? -17.812 0.485 3.514 1 85.06 95 LYS A CA 1
ATOM 755 C C . LYS A 1 95 ? -18.766 -0.254 2.584 1 85.06 95 LYS A C 1
ATOM 757 O O . LYS A 1 95 ? -19.141 0.266 1.532 1 85.06 95 LYS A O 1
ATOM 762 N N . ALA A 1 96 ? -18.938 -1.591 2.758 1 67.69 96 ALA A N 1
ATOM 763 C CA . ALA A 1 96 ? -19.906 -2.357 1.985 1 67.69 96 ALA A CA 1
ATOM 764 C C . ALA A 1 96 ? -21.328 -1.859 2.248 1 67.69 96 ALA A C 1
ATOM 766 O O . ALA A 1 96 ? -21.641 -1.4 3.35 1 67.69 96 ALA A O 1
ATOM 767 N N . MET B 1 1 ? 14.805 -28.953 -7.371 1 64.81 1 MET B N 1
ATOM 768 C CA . MET B 1 1 ? 15.102 -28.406 -6.051 1 64.81 1 MET B CA 1
ATOM 769 C C . MET B 1 1 ? 13.906 -27.641 -5.504 1 64.81 1 MET B C 1
ATOM 771 O O . MET B 1 1 ? 13.117 -27.078 -6.27 1 64.81 1 MET B O 1
ATOM 775 N N . GLN B 1 2 ? 13.508 -27.781 -4.242 1 89.5 2 GLN B N 1
ATOM 776 C CA . GLN B 1 2 ? 12.352 -27.125 -3.645 1 89.5 2 GLN B CA 1
ATOM 777 C C . GLN B 1 2 ? 12.57 -25.625 -3.531 1 89.5 2 GLN B C 1
ATOM 779 O O . GLN B 1 2 ? 13.656 -25.172 -3.15 1 89.5 2 GLN B O 1
ATOM 784 N N . ARG B 1 3 ? 11.766 -24.781 -4.055 1 94.94 3 ARG B N 1
ATOM 785 C CA . ARG B 1 3 ? 11.898 -23.328 -3.969 1 94.94 3 ARG B CA 1
ATOM 786 C C . ARG B 1 3 ? 11.836 -22.859 -2.52 1 94.94 3 ARG B C 1
ATOM 788 O O . ARG B 1 3 ? 11.039 -23.359 -1.729 1 94.94 3 ARG B O 1
ATOM 795 N N . PRO B 1 4 ? 12.758 -21.891 -2.217 1 97.94 4 PRO B N 1
ATOM 796 C CA . PRO B 1 4 ? 12.578 -21.281 -0.893 1 97.94 4 PRO B CA 1
ATOM 797 C C . PRO B 1 4 ? 11.195 -20.656 -0.714 1 97.94 4 PRO B C 1
ATOM 799 O O . PRO B 1 4 ? 10.516 -20.359 -1.7 1 97.94 4 PRO 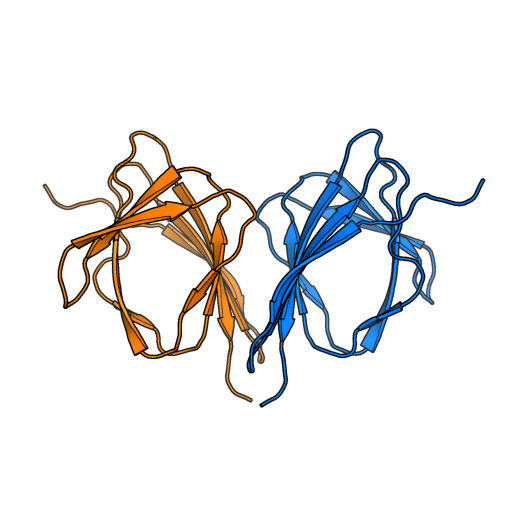B O 1
ATOM 802 N N . ALA B 1 5 ? 10.812 -20.422 0.527 1 98.62 5 ALA B N 1
ATOM 803 C CA . ALA B 1 5 ? 9.508 -19.844 0.818 1 98.62 5 ALA B CA 1
ATOM 804 C C . ALA B 1 5 ? 9.57 -18.312 0.8 1 98.62 5 ALA B C 1
ATOM 806 O O . ALA B 1 5 ? 10.539 -17.719 1.29 1 98.62 5 ALA B O 1
ATOM 807 N N . ALA B 1 6 ? 8.602 -17.703 0.16 1 98.88 6 ALA B N 1
ATOM 808 C CA . ALA B 1 6 ? 8.406 -16.281 0.417 1 98.88 6 ALA B CA 1
ATOM 809 C C . ALA B 1 6 ? 8.164 -16.016 1.902 1 98.88 6 ALA B C 1
ATOM 811 O O . ALA B 1 6 ? 7.66 -16.875 2.617 1 98.88 6 ALA B O 1
ATOM 812 N N . ILE B 1 7 ? 8.5 -14.797 2.344 1 98.88 7 ILE B N 1
ATOM 813 C CA . ILE B 1 7 ? 8.445 -14.492 3.77 1 98.88 7 ILE B CA 1
ATOM 814 C C . ILE B 1 7 ? 7.363 -13.445 4.031 1 98.88 7 ILE B C 1
ATOM 816 O O . ILE B 1 7 ? 7.492 -12.289 3.631 1 98.88 7 ILE B O 1
ATOM 820 N N . PRO B 1 8 ? 6.273 -13.844 4.648 1 98.88 8 PRO B N 1
ATOM 821 C CA . PRO B 1 8 ? 5.234 -12.883 5.027 1 98.88 8 PRO B CA 1
ATOM 822 C C . PRO B 1 8 ? 5.504 -12.219 6.375 1 98.88 8 PRO B C 1
ATOM 824 O O . PRO B 1 8 ? 5.965 -12.883 7.309 1 98.88 8 PRO B O 1
ATOM 827 N N . THR B 1 9 ? 5.344 -10.961 6.48 1 98.94 9 THR B N 1
ATOM 828 C CA . THR B 1 9 ? 5.312 -10.219 7.734 1 98.94 9 THR B CA 1
ATOM 829 C C . THR B 1 9 ? 4.023 -9.406 7.852 1 98.94 9 THR B C 1
ATOM 831 O O . THR B 1 9 ? 3.816 -8.445 7.105 1 98.94 9 THR B O 1
ATOM 834 N N . VAL B 1 10 ? 3.16 -9.758 8.805 1 98.94 10 VAL B N 1
ATOM 835 C CA . VAL B 1 10 ? 1.928 -9.008 9.031 1 98.94 10 VAL B CA 1
ATOM 836 C C . VAL B 1 10 ? 2.242 -7.699 9.75 1 98.94 10 VAL B C 1
ATOM 838 O O . VAL B 1 10 ? 2.775 -7.703 10.859 1 98.94 10 VAL B O 1
ATOM 841 N N . GLN B 1 11 ? 1.892 -6.637 9.086 1 98.94 11 GLN B N 1
ATOM 842 C CA . GLN B 1 11 ? 2.172 -5.32 9.648 1 98.94 11 GLN B CA 1
ATOM 843 C C . GLN B 1 11 ? 0.961 -4.773 10.398 1 98.94 11 GLN B C 1
ATOM 845 O O . GLN B 1 11 ? 1.11 -4.039 11.375 1 98.94 11 GLN B O 1
ATOM 850 N N . ILE B 1 12 ? -0.214 -5.008 9.875 1 98.88 12 ILE B N 1
ATOM 851 C CA . ILE B 1 12 ? -1.473 -4.555 10.453 1 98.88 12 ILE B CA 1
ATOM 852 C C . ILE B 1 12 ? -2.5 -5.684 10.406 1 98.88 12 ILE B C 1
ATOM 854 O O . ILE B 1 12 ? -2.613 -6.387 9.398 1 98.88 12 ILE B O 1
ATOM 858 N N . ASP B 1 13 ? -3.207 -5.926 11.43 1 98.81 13 ASP B N 1
ATOM 859 C CA . ASP B 1 13 ? -4.371 -6.801 11.508 1 98.81 13 ASP B CA 1
ATOM 860 C C . ASP B 1 13 ? -5.441 -6.215 12.422 1 98.81 13 ASP B C 1
ATOM 862 O O . ASP B 1 13 ? -5.34 -6.312 13.648 1 98.81 13 ASP B O 1
ATOM 866 N N . ASN B 1 14 ? -6.445 -5.551 11.781 1 98 14 ASN B N 1
ATOM 867 C CA . ASN B 1 14 ? -7.535 -4.957 12.547 1 98 14 ASN B CA 1
ATOM 868 C C . ASN B 1 14 ? -8.898 -5.324 11.961 1 98 14 ASN B C 1
ATOM 870 O O . ASN B 1 14 ? -9.008 -6.285 11.203 1 98 14 ASN B O 1
ATOM 874 N N . GLU B 1 15 ? -9.922 -4.691 12.344 1 96.38 15 GLU B N 1
ATOM 875 C CA . GLU B 1 15 ? -11.273 -5.07 11.953 1 96.38 15 GLU B CA 1
ATOM 876 C C . GLU B 1 15 ? -11.516 -4.801 10.477 1 96.38 15 GLU B C 1
ATOM 878 O O . GLU B 1 15 ? -12.438 -5.371 9.875 1 96.38 15 GLU B O 1
ATOM 883 N N . HIS B 1 16 ? -10.68 -4.039 9.836 1 97.19 16 HIS B N 1
ATOM 884 C CA . HIS B 1 16 ? -10.977 -3.588 8.477 1 97.19 16 HIS B CA 1
ATOM 885 C C . HIS B 1 16 ? -10.055 -4.262 7.461 1 97.19 16 HIS B C 1
ATOM 887 O O . HIS B 1 16 ? -10.469 -4.523 6.328 1 97.19 16 HIS B O 1
ATOM 893 N N . VAL B 1 17 ? -8.758 -4.543 7.953 1 98.56 17 VAL B N 1
ATOM 894 C CA . VAL B 1 17 ? -7.793 -5.023 6.961 1 98.56 17 VAL B CA 1
ATOM 895 C C . VAL B 1 17 ? -6.793 -5.961 7.629 1 98.56 17 VAL B C 1
ATOM 897 O O . VAL B 1 17 ? -6.594 -5.91 8.844 1 98.56 17 VAL B O 1
ATOM 900 N N . THR B 1 18 ? -6.211 -6.777 6.863 1 98.88 18 THR B N 1
ATOM 901 C CA . THR B 1 18 ? -4.906 -7.379 7.121 1 98.88 18 THR B CA 1
ATOM 902 C C . THR B 1 18 ? -3.877 -6.895 6.105 1 98.88 18 THR B C 1
ATOM 904 O O . THR B 1 18 ? -4.09 -7 4.898 1 98.88 18 THR B O 1
ATOM 907 N N . VAL B 1 19 ? -2.777 -6.289 6.59 1 99 19 VAL B N 1
ATOM 908 C CA . VAL B 1 19 ? -1.702 -5.797 5.734 1 99 19 VAL B CA 1
ATOM 909 C C . VAL B 1 19 ? -0.448 -6.645 5.941 1 99 19 VAL B C 1
ATOM 911 O O . VAL B 1 19 ? 0.074 -6.727 7.055 1 99 19 VAL B O 1
ATOM 914 N N . THR B 1 20 ? 0.032 -7.234 4.887 1 99 20 THR B N 1
ATOM 915 C CA . THR B 1 20 ? 1.171 -8.141 4.953 1 99 20 THR B CA 1
ATOM 916 C C . THR B 1 20 ? 2.262 -7.715 3.973 1 99 20 THR B C 1
ATOM 918 O O . THR B 1 20 ? 1.987 -7.477 2.795 1 99 20 THR B O 1
ATOM 921 N N . GLU B 1 21 ? 3.471 -7.504 4.453 1 98.94 21 GLU B N 1
ATOM 922 C CA . GLU B 1 21 ? 4.621 -7.422 3.557 1 98.94 21 GLU B CA 1
ATOM 923 C C . GLU B 1 21 ? 5.094 -8.812 3.137 1 98.94 21 GLU B C 1
ATOM 925 O O . GLU B 1 21 ? 5.301 -9.688 3.982 1 98.94 21 GLU B O 1
ATOM 930 N N . TRP B 1 22 ? 5.211 -9.031 1.859 1 98.94 22 TRP B N 1
ATOM 931 C CA . TRP B 1 22 ? 5.77 -10.258 1.307 1 98.94 22 TRP B CA 1
ATOM 932 C C . TRP B 1 22 ? 7.145 -10.008 0.697 1 98.94 22 TRP B C 1
ATOM 934 O O . TRP B 1 22 ? 7.293 -9.156 -0.184 1 98.94 22 TRP B O 1
ATOM 944 N N . ARG B 1 23 ? 8.117 -10.672 1.165 1 98.94 23 ARG B N 1
ATOM 945 C CA . ARG B 1 23 ? 9.453 -10.656 0.591 1 98.94 23 ARG B CA 1
ATOM 946 C C . ARG B 1 23 ? 9.781 -11.977 -0.087 1 98.94 23 ARG B C 1
ATOM 948 O O . ARG B 1 23 ? 9.586 -13.047 0.498 1 98.94 23 ARG B O 1
ATOM 955 N N . PHE B 1 24 ? 10.18 -11.906 -1.269 1 98.88 24 PHE B N 1
ATOM 956 C CA . PHE B 1 24 ? 10.578 -13.07 -2.061 1 98.88 24 PHE B CA 1
ATOM 957 C C . PHE B 1 24 ? 12.078 -13.062 -2.326 1 98.88 24 PHE B C 1
ATOM 959 O O . PHE B 1 24 ? 12.547 -12.375 -3.236 1 98.88 24 PHE B O 1
ATOM 966 N N . PRO B 1 25 ? 12.875 -13.781 -1.489 1 98.75 25 PRO B N 1
ATOM 967 C CA . PRO B 1 25 ? 14.242 -14.016 -1.957 1 98.75 25 PRO B CA 1
ATOM 968 C C . PRO B 1 25 ? 14.297 -14.594 -3.369 1 98.75 25 PRO B C 1
ATOM 970 O O . PRO B 1 25 ? 13.273 -15.039 -3.896 1 98.75 25 PRO B O 1
ATOM 973 N N . PRO B 1 26 ? 15.492 -14.508 -4.012 1 98.62 26 PRO B N 1
ATOM 974 C CA . PRO B 1 26 ? 15.594 -15.086 -5.352 1 98.62 26 PRO B CA 1
ATOM 975 C C . PRO B 1 26 ? 15.086 -16.516 -5.414 1 98.62 26 PRO B C 1
ATOM 977 O O . PRO B 1 26 ? 15.508 -17.359 -4.621 1 98.62 26 PRO B O 1
ATOM 980 N N . GLY B 1 27 ? 14.109 -16.719 -6.262 1 98.56 27 GLY B N 1
ATOM 981 C CA . GLY B 1 27 ? 13.602 -18.062 -6.496 1 98.56 27 GLY B CA 1
ATOM 982 C C . GLY B 1 27 ? 12.469 -18.453 -5.555 1 98.56 27 GLY B C 1
ATOM 983 O O . GLY B 1 27 ? 11.859 -19.5 -5.711 1 98.56 27 GLY B O 1
ATOM 984 N N . ALA B 1 28 ? 12.133 -17.578 -4.594 1 98.88 28 ALA B N 1
ATOM 985 C CA . ALA B 1 28 ? 11.164 -17.938 -3.557 1 98.88 28 ALA B CA 1
ATOM 986 C C . ALA B 1 28 ? 9.742 -17.906 -4.105 1 98.88 28 ALA B C 1
ATOM 988 O O . ALA B 1 28 ? 9.469 -17.266 -5.117 1 98.88 28 ALA B O 1
ATOM 989 N N . GLU B 1 29 ? 8.867 -18.578 -3.385 1 98.88 29 GLU B N 1
ATOM 990 C CA . GLU B 1 29 ? 7.473 -18.656 -3.797 1 98.88 29 GLU B CA 1
ATOM 991 C C . GLU B 1 29 ? 6.539 -18.625 -2.592 1 98.88 29 GLU B C 1
ATOM 993 O O . GLU B 1 29 ? 6.961 -18.875 -1.462 1 98.88 29 GLU B O 1
ATOM 998 N N . THR B 1 30 ? 5.207 -18.344 -2.805 1 98.75 30 THR B N 1
ATOM 999 C CA . THR B 1 30 ? 4.203 -18.344 -1.745 1 98.75 30 THR B CA 1
ATOM 1000 C C . THR B 1 30 ? 3.699 -19.75 -1.479 1 98.75 30 THR B C 1
ATOM 1002 O O . THR B 1 30 ? 3.146 -20.031 -0.414 1 98.75 30 THR B O 1
ATOM 1005 N N . GLY B 1 31 ? 3.92 -20.656 -2.484 1 98.44 31 GLY B N 1
ATOM 1006 C CA . GLY B 1 31 ? 3.105 -21.859 -2.516 1 98.44 31 GLY B CA 1
ATOM 1007 C C . GLY B 1 31 ? 1.675 -21.594 -2.951 1 98.44 31 GLY B C 1
ATOM 1008 O O . GLY B 1 31 ? 1.188 -20.469 -2.865 1 98.44 31 GLY B O 1
ATOM 1009 N N . TRP B 1 32 ? 1.021 -22.656 -3.477 1 98.5 32 TRP B N 1
ATOM 1010 C CA . TRP B 1 32 ? -0.358 -22.516 -3.936 1 98.5 32 TRP B CA 1
ATOM 1011 C C . TRP B 1 32 ? -1.274 -22.094 -2.789 1 98.5 32 TRP B C 1
ATOM 1013 O O . TRP B 1 32 ? -1.209 -22.672 -1.695 1 98.5 32 TRP B O 1
ATOM 1023 N N . HIS B 1 33 ? -2.129 -21.141 -3.072 1 98.5 33 HIS B N 1
ATOM 1024 C CA . HIS B 1 33 ? -3.115 -20.672 -2.105 1 98.5 33 HIS B CA 1
ATOM 1025 C C . HIS B 1 33 ? -4.285 -19.984 -2.805 1 98.5 33 HIS B C 1
ATOM 1027 O O . HIS B 1 33 ? -4.227 -19.719 -4.008 1 98.5 33 HIS B O 1
ATOM 1033 N N . ARG B 1 34 ? -5.359 -19.75 -2.014 1 98.56 34 ARG B N 1
ATOM 1034 C CA . ARG B 1 34 ? -6.547 -19.031 -2.467 1 98.56 34 ARG B CA 1
ATOM 1035 C C . ARG B 1 34 ? -6.82 -17.812 -1.589 1 98.56 34 ARG B C 1
ATOM 1037 O O . ARG B 1 34 ? -6.777 -17.906 -0.36 1 98.56 34 ARG B O 1
ATOM 1044 N N . HIS B 1 35 ? -7.102 -16.641 -2.281 1 98.38 35 HIS B N 1
ATOM 1045 C CA . HIS B 1 35 ? -7.422 -15.422 -1.54 1 98.38 35 HIS B CA 1
ATOM 1046 C C . HIS B 1 35 ? -8.875 -15.43 -1.076 1 98.38 35 HIS B C 1
ATOM 1048 O O . HIS B 1 35 ? -9.789 -15.531 -1.894 1 98.38 35 HIS B O 1
ATOM 1054 N N . GLY B 1 36 ? -9.031 -15.211 0.162 1 97.88 36 GLY B N 1
ATOM 1055 C CA . GLY B 1 36 ? -10.367 -15.242 0.744 1 97.88 36 GLY B CA 1
ATOM 1056 C C . GLY B 1 36 ? -11.023 -13.883 0.817 1 97.88 36 GLY B C 1
ATOM 1057 O O . GLY B 1 36 ? -12.148 -13.75 1.299 1 97.88 36 GLY B O 1
ATOM 1058 N N . MET B 1 37 ? -10.375 -12.828 0.394 1 97.81 37 MET B N 1
ATOM 1059 C CA . MET B 1 37 ? -10.828 -11.438 0.452 1 97.81 37 MET B CA 1
ATOM 1060 C C . MET B 1 37 ? -10.391 -10.672 -0.792 1 97.81 37 MET B C 1
ATOM 1062 O O . MET B 1 37 ? -9.438 -11.062 -1.465 1 97.81 37 MET B O 1
ATOM 1066 N N . HIS B 1 38 ? -11.195 -9.633 -1.093 1 98 38 HIS B N 1
ATOM 1067 C CA . HIS B 1 38 ? -10.641 -8.641 -2.008 1 98 38 HIS B CA 1
ATOM 1068 C C . HIS B 1 38 ? -9.328 -8.078 -1.484 1 98 38 HIS B C 1
ATOM 1070 O O . HIS B 1 38 ? -9.141 -7.938 -0.273 1 98 38 HIS B O 1
ATOM 1076 N N . TYR B 1 39 ? -8.359 -7.777 -2.443 1 98.69 39 TYR B N 1
ATOM 1077 C CA . TYR B 1 39 ? -7.094 -7.285 -1.915 1 98.69 39 TYR B CA 1
ATOM 1078 C C . TYR B 1 39 ? -6.426 -6.328 -2.896 1 98.69 39 TYR B C 1
ATOM 1080 O O . TYR B 1 39 ? -6.719 -6.352 -4.094 1 98.69 39 TYR B O 1
ATOM 1088 N N . VAL B 1 40 ? -5.633 -5.477 -2.408 1 98.94 40 VAL B N 1
ATOM 1089 C CA . VAL B 1 40 ? -4.777 -4.543 -3.131 1 98.94 40 VAL B CA 1
ATOM 1090 C C . VAL B 1 40 ? -3.312 -4.91 -2.914 1 98.94 40 VAL B C 1
ATOM 1092 O O . VAL B 1 40 ? -2.91 -5.258 -1.802 1 98.94 40 VAL B O 1
ATOM 1095 N N . VAL B 1 41 ? -2.488 -4.883 -3.961 1 98.94 41 VAL B N 1
ATOM 1096 C CA . VAL B 1 41 ? -1.045 -5.07 -3.852 1 98.94 41 VAL B CA 1
ATOM 1097 C C . VAL B 1 41 ? -0.325 -3.777 -4.227 1 98.94 41 VAL B C 1
ATOM 1099 O O . VAL B 1 41 ? -0.655 -3.145 -5.23 1 98.94 41 VAL B O 1
ATOM 1102 N N . VAL B 1 42 ? 0.551 -3.367 -3.379 1 99 42 VAL B N 1
ATOM 1103 C CA . VAL B 1 42 ? 1.434 -2.242 -3.67 1 99 42 VAL B CA 1
ATOM 1104 C C . VAL B 1 42 ? 2.871 -2.736 -3.812 1 99 42 VAL B C 1
ATOM 1106 O O . VAL B 1 42 ? 3.549 -2.99 -2.814 1 99 42 VAL B O 1
ATOM 1109 N N . PRO B 1 43 ? 3.375 -2.807 -5.027 1 99 43 PRO B N 1
ATOM 1110 C CA . PRO B 1 43 ? 4.75 -3.266 -5.223 1 99 43 PRO B CA 1
ATOM 1111 C C . PRO B 1 43 ? 5.781 -2.322 -4.609 1 99 43 PRO B C 1
ATOM 1113 O O . PRO B 1 43 ? 5.637 -1.101 -4.695 1 99 43 PRO B O 1
ATOM 1116 N N . GLN B 1 44 ? 6.785 -2.883 -3.945 1 98.94 44 GLN B N 1
ATOM 1117 C CA . GLN B 1 44 ? 7.922 -2.139 -3.41 1 98.94 44 GLN B CA 1
ATOM 1118 C C . GLN B 1 44 ? 9.172 -2.365 -4.254 1 98.94 44 GLN B C 1
ATOM 1120 O O . GLN B 1 44 ? 10.219 -1.769 -3.994 1 98.94 44 GLN B O 1
ATOM 1125 N N . THR B 1 45 ? 9.141 -3.215 -5.113 1 98.81 45 THR B N 1
ATOM 1126 C CA . THR B 1 45 ? 10.172 -3.5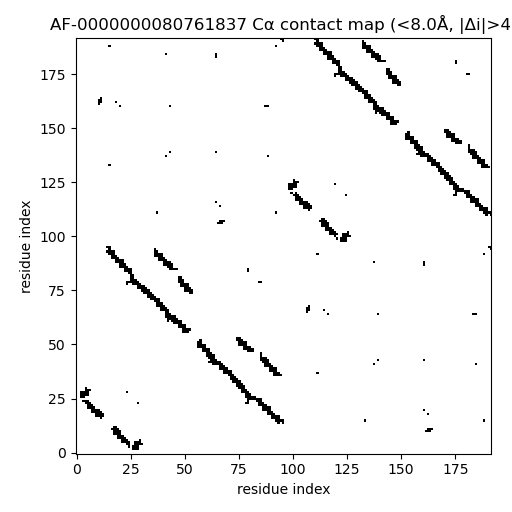33 -6.098 1 98.81 45 THR B CA 1
ATOM 1127 C C . THR B 1 45 ? 9.602 -3.482 -7.512 1 98.81 45 THR B C 1
ATOM 1129 O O . THR B 1 45 ? 8.492 -3.957 -7.758 1 98.81 45 THR B O 1
ATOM 1132 N N . THR B 1 46 ? 10.352 -2.84 -8.461 1 98.75 46 THR B N 1
ATOM 1133 C CA . THR B 1 46 ? 10.008 -2.916 -9.875 1 98.75 46 THR B CA 1
ATOM 1134 C C . THR B 1 46 ? 10.633 -4.148 -10.516 1 98.75 46 THR B C 1
ATOM 1136 O O . THR B 1 46 ? 11.828 -4.406 -10.352 1 98.75 46 THR B O 1
ATOM 1139 N N . GLY B 1 47 ? 9.844 -4.957 -11.148 1 98.44 47 GLY B N 1
ATOM 1140 C CA . GLY B 1 47 ? 10.32 -6.18 -11.781 1 98.44 47 GLY B CA 1
ATOM 1141 C C . GLY B 1 47 ? 9.203 -7.168 -12.07 1 98.44 47 GLY B C 1
ATOM 1142 O O . GLY B 1 47 ? 8.023 -6.812 -12.039 1 98.44 47 GLY B O 1
ATOM 1143 N N . LYS B 1 48 ? 9.602 -8.359 -12.375 1 98.5 48 LYS B N 1
ATOM 1144 C CA . LYS B 1 48 ? 8.633 -9.367 -12.789 1 98.5 48 LYS B CA 1
ATOM 1145 C C . LYS B 1 48 ? 8.43 -10.406 -11.688 1 98.5 48 LYS B C 1
ATOM 1147 O O . LYS B 1 48 ? 9.367 -10.75 -10.969 1 98.5 48 LYS B O 1
ATOM 1152 N N . LEU B 1 49 ? 7.238 -10.906 -11.633 1 98.88 49 LEU B N 1
ATOM 1153 C CA . LEU B 1 49 ? 6.891 -12.125 -10.906 1 98.88 49 LEU B CA 1
ATOM 1154 C C . LEU B 1 49 ? 6.262 -13.156 -11.836 1 98.88 49 LEU B C 1
ATOM 1156 O O . LEU B 1 49 ? 5.688 -12.797 -12.867 1 98.88 49 LEU B O 1
ATOM 1160 N N . LEU B 1 50 ? 6.496 -14.367 -11.5 1 98.81 50 LEU B N 1
ATOM 1161 C CA . LEU B 1 50 ? 5.789 -15.453 -12.172 1 98.81 50 LEU B CA 1
ATOM 1162 C C . LEU B 1 50 ? 4.602 -15.93 -11.336 1 98.81 50 LEU B C 1
ATOM 1164 O O . LEU B 1 50 ? 4.723 -16.109 -10.125 1 98.81 50 LEU B O 1
ATOM 1168 N N . LEU B 1 51 ? 3.461 -16.047 -11.992 1 98.75 51 LEU B N 1
ATOM 1169 C CA . LEU B 1 51 ? 2.258 -16.562 -11.344 1 98.75 51 LEU B CA 1
ATOM 1170 C C . LEU B 1 51 ? 1.854 -17.906 -11.922 1 98.75 51 LEU B C 1
ATOM 1172 O O . LEU B 1 51 ? 1.553 -18.016 -13.117 1 98.75 51 LEU B O 1
ATOM 1176 N N . ASP B 1 52 ? 1.873 -18.969 -11.125 1 98.62 52 ASP B N 1
ATOM 1177 C CA . ASP B 1 52 ? 1.166 -20.188 -11.477 1 98.62 52 ASP B CA 1
ATOM 1178 C C . ASP B 1 52 ? -0.323 -20.078 -11.164 1 98.62 52 ASP B C 1
ATOM 1180 O O . ASP B 1 52 ? -0.704 -19.859 -10.008 1 98.62 52 ASP B O 1
ATOM 1184 N N . THR B 1 53 ? -1.123 -20.188 -12.219 1 98.38 53 THR B N 1
ATOM 1185 C CA . THR B 1 53 ? -2.572 -20.109 -12.07 1 98.38 53 THR B CA 1
ATOM 1186 C C . THR B 1 53 ? -3.248 -21.359 -12.617 1 98.38 53 THR B C 1
ATOM 1188 O O . THR B 1 53 ? -2.617 -22.156 -13.305 1 98.38 53 THR B O 1
ATOM 1191 N N . PRO B 1 54 ? -4.586 -21.562 -12.312 1 97.88 54 PRO B N 1
ATOM 1192 C CA . PRO B 1 54 ? -5.297 -22.703 -12.883 1 97.88 54 PRO B CA 1
ATOM 1193 C C . PRO B 1 54 ? -5.293 -22.703 -14.414 1 97.88 54 PRO B C 1
ATOM 1195 O O . PRO B 1 54 ? -5.363 -23.766 -15.039 1 97.88 54 PRO B O 1
ATOM 1198 N N . GLU B 1 55 ? -5.109 -21.578 -15.008 1 97.56 55 GLU B N 1
ATOM 1199 C CA . GLU B 1 55 ? -5.129 -21.453 -16.469 1 97.56 55 GLU B CA 1
ATOM 1200 C C . GLU B 1 55 ? -3.725 -21.562 -17.047 1 97.56 55 GLU B C 1
ATOM 1202 O O . GLU B 1 55 ? -3.549 -21.547 -18.266 1 97.56 55 GLU B O 1
ATOM 1207 N N . GLY B 1 56 ? -2.688 -21.672 -16.25 1 98.19 56 GLY B N 1
ATOM 1208 C CA . GLY B 1 56 ? -1.304 -21.719 -16.688 1 98.19 56 GLY B CA 1
ATOM 1209 C C . GLY B 1 56 ? -0.429 -20.656 -16.031 1 98.19 56 GLY B C 1
ATOM 1210 O O . GLY B 1 56 ? -0.906 -19.859 -15.227 1 98.19 56 GLY B O 1
ATOM 1211 N N . GLN B 1 57 ? 0.768 -20.75 -16.391 1 98.12 57 GLN B N 1
ATOM 1212 C CA . GLN B 1 57 ? 1.729 -19.812 -15.828 1 98.12 57 GLN B CA 1
ATOM 1213 C C . GLN B 1 57 ? 1.762 -18.516 -16.625 1 98.12 57 GLN B C 1
ATOM 1215 O O . GLN B 1 57 ? 1.753 -18.531 -17.859 1 98.12 57 GLN B O 1
ATOM 1220 N N . ARG B 1 58 ? 1.836 -17.344 -15.953 1 97.75 58 ARG B N 1
ATOM 1221 C CA . ARG B 1 58 ? 1.997 -16.062 -16.625 1 97.75 58 ARG B CA 1
ATOM 1222 C C . ARG B 1 58 ? 2.955 -15.148 -15.867 1 97.75 58 ARG B C 1
ATOM 1224 O O . ARG B 1 58 ? 3.188 -15.352 -14.672 1 97.75 58 ARG B O 1
ATOM 1231 N N . GLU B 1 59 ? 3.443 -14.18 -16.625 1 98.19 59 GLU B N 1
ATOM 1232 C CA . GLU B 1 59 ? 4.305 -13.172 -16.016 1 98.19 59 GLU B CA 1
ATOM 1233 C C . GLU B 1 59 ? 3.51 -11.922 -15.633 1 98.19 59 GLU B C 1
ATOM 1235 O O . GLU B 1 59 ? 2.615 -11.5 -16.375 1 98.19 59 GLU B O 1
ATOM 1240 N N . SER B 1 60 ? 3.818 -11.383 -14.508 1 98.38 60 SER B N 1
ATOM 1241 C CA . SER B 1 60 ? 3.252 -10.117 -14.047 1 98.38 60 SER B CA 1
ATOM 1242 C C . SER B 1 60 ? 4.336 -9.062 -13.852 1 98.38 60 SER B C 1
ATOM 1244 O O . SER B 1 60 ? 5.141 -9.164 -12.922 1 98.38 60 SER B O 1
ATOM 1246 N N . GLN B 1 61 ? 4.379 -8.062 -14.75 1 98.62 61 GLN B N 1
ATOM 1247 C CA . GLN B 1 61 ? 5.312 -6.953 -14.578 1 98.62 61 GLN B CA 1
ATOM 1248 C C . GLN B 1 61 ? 4.75 -5.895 -13.633 1 98.62 61 GLN B C 1
ATOM 1250 O O . GLN B 1 61 ? 3.67 -5.352 -13.875 1 98.62 61 GLN B O 1
ATOM 1255 N N . LEU B 1 62 ? 5.527 -5.633 -12.594 1 98.81 62 LEU B N 1
ATOM 1256 C CA . LEU B 1 62 ? 5.043 -4.715 -11.57 1 98.81 62 LEU B CA 1
ATOM 1257 C C . LEU B 1 62 ? 6 -3.537 -11.398 1 98.81 62 LEU B C 1
ATOM 1259 O O . LEU B 1 62 ? 7.203 -3.674 -11.617 1 98.81 62 LEU B O 1
ATOM 1263 N N . THR B 1 63 ? 5.469 -2.445 -11.086 1 98.88 63 THR B N 1
ATOM 1264 C CA . THR B 1 63 ? 6.223 -1.213 -10.875 1 98.88 63 THR B CA 1
ATOM 1265 C C . THR B 1 63 ? 6.043 -0.702 -9.453 1 98.88 63 THR B C 1
ATOM 1267 O O . THR B 1 63 ? 4.922 -0.657 -8.938 1 98.88 63 THR B O 1
ATOM 1270 N N . THR B 1 64 ? 7.211 -0.356 -8.82 1 98.88 64 THR B N 1
ATOM 1271 C CA . THR B 1 64 ? 7.191 0.188 -7.465 1 98.88 64 THR B CA 1
ATOM 1272 C C . THR B 1 64 ? 6.16 1.309 -7.348 1 98.88 64 THR B C 1
ATOM 1274 O O . THR B 1 64 ? 6.145 2.23 -8.164 1 98.88 64 THR B O 1
ATOM 1277 N N . GLY B 1 65 ? 5.234 1.173 -6.402 1 98.88 65 GLY B N 1
ATOM 1278 C CA . GLY B 1 65 ? 4.301 2.232 -6.055 1 98.88 65 GLY B CA 1
ATOM 1279 C C . GLY B 1 65 ? 3.047 2.227 -6.91 1 98.88 65 GLY B C 1
ATOM 1280 O O . GLY B 1 65 ? 2.102 2.971 -6.641 1 98.88 65 GLY B O 1
ATOM 1281 N N . ILE B 1 66 ? 3.016 1.443 -7.98 1 98.94 66 ILE B N 1
ATOM 1282 C CA . ILE B 1 66 ? 1.812 1.332 -8.797 1 98.94 66 ILE B CA 1
ATOM 1283 C C . ILE B 1 66 ? 0.979 0.14 -8.328 1 98.94 66 ILE B C 1
ATOM 1285 O O . ILE B 1 66 ? 1.33 -1.013 -8.594 1 98.94 66 ILE B O 1
ATOM 1289 N N . ALA B 1 67 ? -0.142 0.457 -7.73 1 98.94 67 ALA B N 1
ATOM 1290 C CA . ALA B 1 67 ? -0.977 -0.558 -7.09 1 98.94 67 ALA B CA 1
ATOM 1291 C C . ALA B 1 67 ? -1.842 -1.283 -8.117 1 98.94 67 ALA B C 1
ATOM 1293 O O . ALA B 1 67 ? -2.141 -0.737 -9.18 1 98.94 67 ALA B O 1
ATOM 1294 N N . TYR B 1 68 ? -2.209 -2.518 -7.793 1 98.88 68 TYR B N 1
ATOM 1295 C CA . TYR B 1 68 ? -3.248 -3.23 -8.523 1 98.88 68 TYR B CA 1
ATOM 1296 C C . TYR B 1 68 ? -4.152 -4.008 -7.574 1 98.88 68 TYR B C 1
ATOM 1298 O O . TYR B 1 68 ? -3.83 -4.164 -6.395 1 98.88 68 TYR B O 1
ATOM 1306 N N . THR B 1 69 ? -5.32 -4.438 -8.008 1 98.69 69 THR B N 1
ATOM 1307 C CA . THR B 1 69 ? -6.281 -5.145 -7.172 1 98.69 69 THR B CA 1
ATOM 1308 C C . THR B 1 69 ? -6.754 -6.426 -7.855 1 98.69 69 THR B C 1
ATOM 1310 O O . THR B 1 69 ? -6.68 -6.543 -9.078 1 98.69 69 THR B O 1
ATOM 1313 N N . ARG B 1 70 ? -7.105 -7.371 -7.047 1 97.69 70 ARG B N 1
ATOM 1314 C CA . ARG B 1 70 ? -7.711 -8.617 -7.504 1 97.69 70 ARG B CA 1
ATOM 1315 C C . ARG B 1 70 ? -8.891 -9.008 -6.617 1 97.69 70 ARG B C 1
ATOM 1317 O O . ARG B 1 70 ? -8.945 -8.625 -5.445 1 97.69 70 ARG B O 1
ATOM 1324 N N . PRO B 1 71 ? -9.766 -9.727 -7.172 1 97.5 71 PRO B N 1
ATOM 1325 C CA . PRO B 1 71 ? -10.961 -10.086 -6.406 1 97.5 71 PRO B CA 1
ATOM 1326 C C . PRO B 1 71 ? -10.727 -11.266 -5.465 1 97.5 71 PRO B C 1
ATOM 1328 O O . PRO B 1 71 ? -9.742 -12 -5.617 1 97.5 71 PRO B O 1
ATOM 1331 N N . GLU B 1 72 ? -11.648 -11.367 -4.512 1 97.5 72 GLU B N 1
ATOM 1332 C CA . GLU B 1 72 ? -11.742 -12.586 -3.719 1 97.5 72 GLU B CA 1
ATOM 1333 C C . GLU B 1 72 ? -11.828 -13.82 -4.617 1 97.5 72 GLU B C 1
ATOM 1335 O O . GLU B 1 72 ? -12.469 -13.789 -5.668 1 97.5 72 GLU B O 1
ATOM 1340 N N . GLY B 1 73 ? -11.164 -14.922 -4.195 1 98.12 73 GLY B N 1
ATOM 1341 C CA . GLY B 1 73 ? -11.281 -16.203 -4.891 1 98.12 73 GLY B CA 1
ATOM 1342 C C . GLY B 1 73 ? -10.07 -16.516 -5.758 1 98.12 73 GLY B C 1
ATOM 1343 O O . GLY B 1 73 ? -9.898 -17.656 -6.188 1 98.12 73 GLY B O 1
ATOM 1344 N N . VAL B 1 74 ? -9.234 -15.531 -6.047 1 98.12 74 VAL B N 1
ATOM 1345 C CA . VAL B 1 74 ? -8.047 -15.758 -6.855 1 98.12 74 VAL B CA 1
ATOM 1346 C C . VAL B 1 74 ? -7.219 -16.891 -6.258 1 98.12 74 VAL B C 1
ATOM 1348 O O . VAL B 1 74 ? -7.016 -16.938 -5.043 1 98.12 74 VAL B O 1
ATOM 1351 N N . GLU B 1 75 ? -6.82 -17.797 -7.059 1 98.56 75 GLU B N 1
ATOM 1352 C CA . GLU B 1 75 ? -5.957 -18.922 -6.695 1 98.56 75 GLU B CA 1
ATOM 1353 C C . GLU B 1 75 ? -4.672 -18.922 -7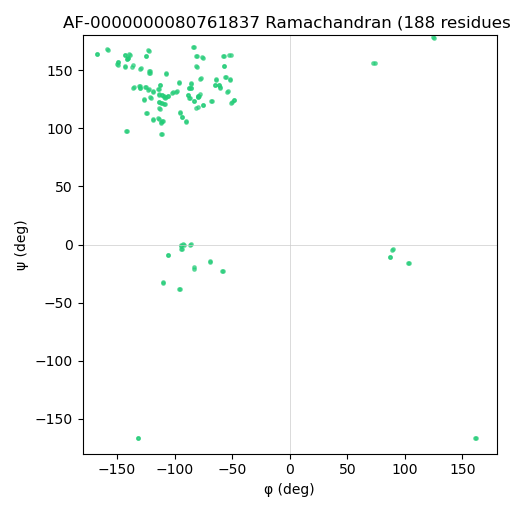.52 1 98.56 75 GLU B C 1
ATOM 1355 O O . GLU B 1 75 ? -4.719 -18.875 -8.75 1 98.56 75 GLU B O 1
ATOM 1360 N N . HIS B 1 76 ? -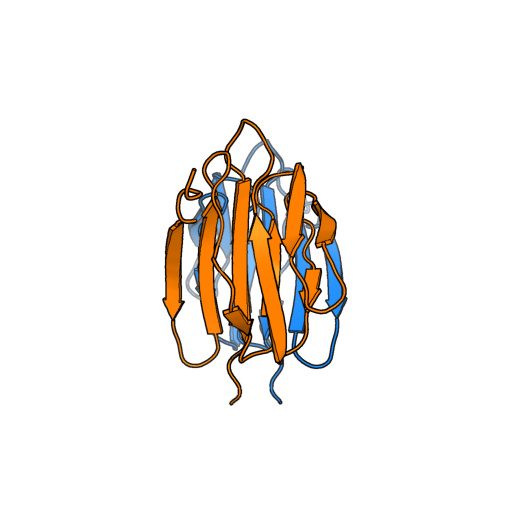3.502 -18.969 -6.789 1 98.81 76 HIS B N 1
ATOM 1361 C CA . HIS B 1 76 ? -2.248 -18.938 -7.535 1 98.81 76 HIS B CA 1
ATOM 1362 C C . HIS B 1 76 ? -1.065 -19.297 -6.641 1 98.81 76 HIS B C 1
ATOM 1364 O O . HIS B 1 76 ? -1.218 -19.406 -5.422 1 98.81 76 HIS B O 1
ATOM 1370 N N . ASN B 1 77 ? -0.009 -19.609 -7.25 1 98.81 77 ASN B N 1
ATOM 1371 C CA . ASN B 1 77 ? 1.334 -19.562 -6.68 1 98.81 77 ASN B CA 1
ATOM 1372 C C . ASN B 1 77 ? 2.148 -18.406 -7.266 1 98.81 77 ASN B C 1
ATOM 1374 O O . ASN B 1 77 ? 2.219 -18.25 -8.484 1 98.81 77 ASN B O 1
ATOM 1378 N N . VAL B 1 78 ? 2.711 -17.547 -6.469 1 98.94 78 VAL B N 1
ATOM 1379 C CA . VAL B 1 78 ? 3.523 -16.422 -6.895 1 98.94 78 VAL B CA 1
ATOM 1380 C C . VAL B 1 78 ? 5.004 -16.75 -6.715 1 98.94 78 VAL B C 1
ATOM 1382 O O . VAL B 1 78 ? 5.426 -17.172 -5.641 1 98.94 78 VAL B O 1
ATOM 1385 N N . ILE B 1 79 ? 5.82 -16.531 -7.711 1 98.88 79 ILE B N 1
ATOM 1386 C CA . ILE B 1 79 ? 7.223 -16.938 -7.719 1 98.88 79 ILE B CA 1
ATOM 1387 C C . ILE B 1 79 ? 8.094 -15.742 -8.141 1 98.88 79 ILE B C 1
ATOM 1389 O O . ILE B 1 79 ? 7.766 -15.031 -9.094 1 98.88 79 ILE B O 1
ATOM 1393 N N . ASN B 1 80 ? 9.258 -15.531 -7.422 1 98.88 80 ASN B N 1
ATOM 1394 C CA . ASN B 1 80 ? 10.266 -14.57 -7.852 1 98.88 80 ASN B CA 1
ATOM 1395 C C . ASN B 1 80 ? 11.305 -15.219 -8.758 1 98.88 80 ASN B C 1
ATOM 1397 O O . ASN B 1 80 ? 12.18 -15.953 -8.289 1 98.88 80 ASN B O 1
ATOM 1401 N N . PRO B 1 81 ? 11.211 -14.914 -10 1 98.44 81 PRO B N 1
ATOM 1402 C CA . PRO B 1 81 ? 12.172 -15.547 -10.906 1 98.44 81 PRO B CA 1
ATOM 1403 C C . PRO B 1 81 ? 13.484 -14.773 -11.008 1 98.44 81 PRO B C 1
ATOM 1405 O O . PRO B 1 81 ? 14.352 -15.125 -11.812 1 98.44 81 PRO B O 1
ATOM 1408 N N . ASN B 1 82 ? 13.594 -13.664 -10.305 1 98.25 82 ASN B N 1
ATOM 1409 C CA . ASN B 1 82 ? 14.727 -12.758 -10.445 1 98.25 82 ASN B CA 1
ATOM 1410 C C . ASN B 1 82 ? 15.914 -13.211 -9.602 1 98.25 82 ASN B C 1
ATOM 1412 O O . ASN B 1 82 ? 15.773 -14.078 -8.734 1 98.25 82 ASN B O 1
ATOM 1416 N N . ASP B 1 83 ? 17.031 -12.555 -9.844 1 98.12 83 ASP B N 1
ATOM 1417 C CA . ASP B 1 83 ? 18.234 -12.852 -9.078 1 98.12 83 ASP B CA 1
ATOM 1418 C C . ASP B 1 83 ? 18.344 -11.938 -7.859 1 98.12 83 ASP B C 1
ATOM 1420 O O . ASP B 1 83 ? 19.297 -12.039 -7.086 1 98.12 83 ASP B O 1
ATOM 1424 N N . THR B 1 84 ? 17.375 -11.047 -7.676 1 98.69 84 THR B N 1
ATOM 1425 C CA . THR B 1 84 ? 17.297 -10.164 -6.52 1 98.69 84 THR B CA 1
ATOM 1426 C C . THR B 1 84 ? 15.945 -10.305 -5.816 1 98.69 84 THR B C 1
ATOM 1428 O O . THR B 1 84 ? 15 -10.852 -6.387 1 98.69 84 THR B O 1
ATOM 1431 N N . GLU B 1 85 ? 15.891 -9.867 -4.629 1 98.81 85 GLU B N 1
ATOM 1432 C CA . GLU B 1 85 ? 14.656 -9.953 -3.846 1 98.81 85 GLU B CA 1
ATOM 1433 C C . GLU B 1 85 ? 13.547 -9.117 -4.473 1 98.81 85 GLU B C 1
ATOM 1435 O O . GLU B 1 85 ? 13.805 -8.047 -5.027 1 98.81 85 GLU B O 1
ATOM 1440 N N . PHE B 1 86 ? 12.375 -9.594 -4.438 1 98.94 86 PHE B N 1
ATOM 1441 C CA . PHE B 1 86 ? 11.164 -8.867 -4.801 1 98.94 86 PHE B CA 1
ATOM 1442 C C . PHE B 1 86 ? 10.273 -8.648 -3.584 1 98.94 86 PHE B C 1
ATOM 1444 O O . PHE B 1 86 ? 10.086 -9.562 -2.773 1 98.94 86 PHE B O 1
ATOM 1451 N N . VAL B 1 87 ? 9.742 -7.414 -3.371 1 98.94 87 VAL B N 1
ATOM 1452 C CA . VAL B 1 87 ? 8.938 -7.09 -2.193 1 98.94 87 VAL B CA 1
ATOM 1453 C C . VAL B 1 87 ? 7.641 -6.41 -2.619 1 98.94 87 VAL B C 1
ATOM 1455 O O . VAL B 1 87 ? 7.641 -5.559 -3.512 1 98.94 87 VAL B O 1
ATOM 1458 N N . PHE B 1 88 ? 6.566 -6.809 -2.057 1 98.94 88 PHE B N 1
ATOM 1459 C CA . PHE B 1 88 ? 5.348 -6.016 -2.168 1 98.94 88 PHE B CA 1
ATOM 1460 C C . PHE B 1 88 ? 4.574 -6.02 -0.855 1 98.94 88 PHE B C 1
ATOM 1462 O O . PHE B 1 88 ? 4.844 -6.84 0.027 1 98.94 88 PHE B O 1
ATOM 1469 N N . VAL B 1 89 ? 3.697 -5.062 -0.658 1 99 89 VAL B N 1
ATOM 1470 C CA . VAL B 1 89 ? 2.75 -4.996 0.45 1 99 89 VAL B CA 1
ATOM 1471 C C . VAL B 1 89 ? 1.348 -5.336 -0.048 1 99 89 VAL B C 1
ATOM 1473 O O . VAL B 1 89 ? 0.908 -4.82 -1.08 1 99 89 VAL B O 1
ATOM 1476 N N . GLU B 1 90 ? 0.72 -6.25 0.592 1 99 90 GLU B N 1
ATOM 1477 C CA . GLU B 1 90 ? -0.629 -6.688 0.241 1 99 90 GLU B CA 1
ATOM 1478 C C . GLU B 1 90 ? -1.64 -6.262 1.303 1 99 90 GLU B C 1
ATOM 1480 O O . GLU B 1 90 ? -1.423 -6.48 2.496 1 99 90 GLU B O 1
ATOM 1485 N N . ILE B 1 91 ? -2.727 -5.617 0.883 1 98.94 91 ILE B N 1
ATOM 1486 C CA . ILE B 1 91 ? -3.809 -5.199 1.765 1 98.94 91 ILE B CA 1
ATOM 1487 C C . ILE B 1 91 ? -5.059 -6.027 1.479 1 98.94 91 ILE B C 1
ATOM 1489 O O . ILE B 1 91 ? -5.688 -5.871 0.431 1 98.94 91 ILE B O 1
ATOM 1493 N N . GLU B 1 92 ? -5.383 -6.922 2.34 1 98.81 92 GLU B N 1
ATOM 1494 C CA . GLU B 1 92 ? -6.629 -7.684 2.256 1 98.81 92 GLU B CA 1
ATOM 1495 C C . GLU B 1 92 ? -7.766 -6.961 2.969 1 98.81 92 GLU B C 1
ATOM 1497 O O . GLU B 1 92 ? -7.621 -6.539 4.117 1 98.81 92 GLU B O 1
ATOM 1502 N N . ILE B 1 93 ? -8.867 -6.805 2.279 1 98.38 93 ILE B N 1
ATOM 1503 C CA . ILE B 1 93 ? -9.984 -5.996 2.756 1 98.38 93 ILE B CA 1
ATOM 1504 C C . ILE B 1 93 ? -11.008 -6.887 3.449 1 98.38 93 ILE B C 1
ATOM 1506 O O . ILE B 1 93 ? -11.664 -7.703 2.803 1 98.38 93 ILE B O 1
ATOM 1510 N N . LYS B 1 94 ? -11.102 -6.637 4.766 1 96.81 94 LYS B N 1
ATOM 1511 C CA . LYS B 1 94 ? -12.055 -7.449 5.52 1 96.81 94 LYS B CA 1
ATOM 1512 C C . LYS B 1 94 ? -13.484 -6.973 5.293 1 96.81 94 LYS B C 1
ATOM 1514 O O . LYS B 1 94 ? -13.727 -5.777 5.117 1 96.81 94 LYS B O 1
ATOM 1519 N N . LYS B 1 95 ? -14.352 -7.863 5.238 1 85.12 95 LYS B N 1
ATOM 1520 C CA . LYS B 1 95 ? -15.773 -7.543 5.113 1 85.12 95 LYS B CA 1
ATOM 1521 C C . LYS B 1 95 ? -16.359 -7.121 6.457 1 85.12 95 LYS B C 1
ATOM 1523 O O . LYS B 1 95 ? -15.961 -7.641 7.504 1 85.12 95 LYS B O 1
ATOM 1528 N N . ALA B 1 96 ? -17.031 -5.949 6.5 1 67.56 96 ALA B N 1
ATOM 1529 C CA . ALA B 1 96 ? -17.719 -5.523 7.715 1 67.56 96 ALA B CA 1
ATOM 1530 C C . ALA B 1 96 ? -18.797 -6.523 8.117 1 67.56 96 ALA B C 1
ATOM 1532 O O . ALA B 1 96 ? -19.422 -7.156 7.254 1 67.56 96 ALA B O 1
#

InterPro domains:
  IPR011051 RmlC-like cupin domain superfamily [SSF51182] (3-91)
  IPR013096 Cupin 2, conserved barrel [PF07883] (21-91)
  IPR014710 RmlC-like jelly roll fold [G3DSA:2.60.120.10] (1-96)

Sequence (192 aa):
MQRPAAIPTVQIDNEHVTVTEWRFPPGAETGWHRHGMHYVVVPQTTGKLLLDTPEGQRESQLTTGIAYTRPEGVEHNVINPNDTEFVFVEIEIKKAMQRPAAIPTVQIDNEHVTVTEWRFPPGAETGWHRHGMHYVVVPQTTGKLLLDTPEGQRESQLTTGIAYTRPEGVEHNVINPNDTEFVFVEIEIKKA

Solvent-accessible surface area (backbone atoms only — not comparable to full-atom values): 10079 Å² total; per-residue (Å²): 132,85,63,51,67,37,46,77,43,78,73,44,79,60,84,54,35,39,31,32,38,38,38,18,47,56,48,5,25,70,51,78,49,67,38,89,35,36,33,39,38,36,27,68,34,66,47,62,33,37,33,41,37,94,91,45,74,46,79,46,83,42,40,53,69,53,60,51,73,50,61,51,62,50,49,39,24,48,31,24,79,42,92,52,67,43,37,31,35,37,38,34,47,47,77,129,132,85,63,52,68,37,45,77,43,79,74,44,80,60,83,52,34,41,30,31,38,39,38,19,47,55,47,5,23,69,52,79,47,68,38,88,36,36,33,37,39,37,27,69,36,65,48,61,34,37,34,43,36,94,89,46,74,45,78,47,82,41,40,53,69,54,59,52,73,50,59,52,64,49,52,38,25,47,31,25,79,42,91,52,67,41,37,32,36,35,39,34,46,47,76,128